Protein AF-A0A7X7QF91-F1 (afdb_monomer)

Nearest PDB structures (foldseek):
  4xvw-assembly4_L  TM=2.482E-01  e=2.582E+00  Proteus mirabilis ATCC 29906

Secondary structure (DSSP, 8-state):
-HHHHHHHHHHHTT-SS-----TTHHHHHHIIIIIIHHHHHHHHHHHHHHT-S------THHHHHHHHH-TTSHHHHHHHHHHHHHHHHHHHHHTTSSS-----EE-S---EE--BHHHHHSS-HHHHHHHHH-S---EEEEPPGGGTHHHHHHHHHH-GGG-S--------EE------------PPPSEEEEEETTEEEEE-TTSSSPPPHHHHHHH-TTHHHHHHH-TTEEEEEEE-TT--EEEEETTEEEETTT--EEES-TTTTS-TTHHHHHHHHHTSTT--SEEEEE-B-TTS-B-BSSS-SEE-SSSSGGGG---EE--TTSPP-TTT---HHHHHHHHHHHHHHHTT--

Foldseek 3Di:
DVQVVVVVVCVVVVDPDAFDSDDCNVVLLVCQQPVVLVVQLVVLLVCQQVPPPDDDDDRCNLVSQCFHPNNPDPRSVVSVVSVVVSVVVVVVSCVVHPDNDWDKDKDQWFKFFDAAPCVVPVDFPQRLQLVLQPDNFFEWEDEDVVVCVSVLVVCCVVPVPPNDPDPDDDPGPRPDDDDDDDDPDPDDTQWYWYFAFQKIFIAGVVDPDQDFPVRCCVNRVRRPQVLQQDLFWLWKWAAHPVRFIKIGHNFWIAGLVVRDIDGDYSCVPWPPCQSVVSRVQNPDPPHGRMMIGTDADPQFHHHTSDRTRIGEPDGTRRGHPMDIDTDPPDDFPPVPDPPHPVSVVVRVVVVCVVVVND

Radius of gyration: 22.69 Å; Cα contacts (8 Å, |Δi|>4): 571; chains: 1; bounding box: 67×51×61 Å

pLDDT: mean 83.1, std 18.87, range [29.89, 98.62]

Sequence (358 aa):
VKELFQGHRQRVRGVVPRVGRGGWYVVLRGITNVLLRDLNTSLVAEQLVRGTPVVVVDLVDYDEIAHHAGPQRPESLRALEGLDRVLGLLEQVCAVAPRDYRVVVLSDHGQSLGPTFADAHGSTLTELVTALMGDDPQAVDVPSGEDMGPINALLATVFPSRAEPSPRTGRLRVRRSPVADGGTTTTVPEVAVVGGGNFGCVWFPREGHPLTLEEVRDRWPHLVPGLAAHLGIGLVVARTAEGEPVALGLRGLRWLVSGRVEGEDPLDGWPEHAAPDLARAVGLADAADLLIVSAVTPMGHVHAFEGQVGSHGGIGGPQNEAIFLYPADLELDEGQGLVGGEAVHAQLLGWLRAWGLR

Structure (mm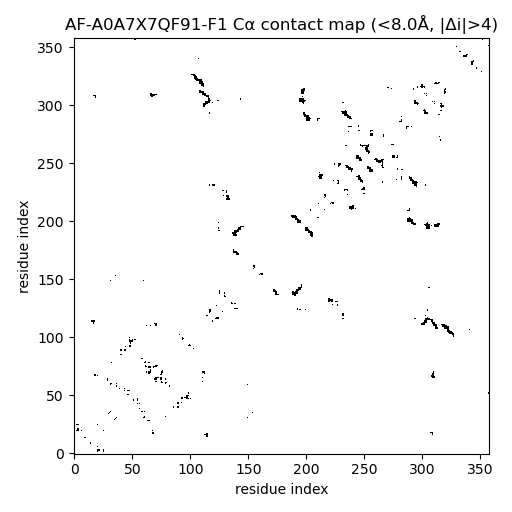CIF, N/CA/C/O backbone):
data_AF-A0A7X7QF91-F1
#
_entry.id   AF-A0A7X7QF91-F1
#
loop_
_atom_site.group_PDB
_atom_site.id
_atom_site.type_symbol
_atom_site.label_atom_id
_atom_site.label_alt_id
_atom_site.label_comp_id
_atom_site.label_asym_id
_atom_site.label_entity_id
_atom_site.label_seq_id
_atom_site.pdbx_PDB_ins_code
_atom_site.Cartn_x
_atom_site.Cartn_y
_atom_site.Cartn_z
_atom_site.occupancy
_atom_site.B_iso_or_equiv
_atom_site.auth_seq_id
_atom_site.auth_comp_id
_atom_site.auth_asym_id
_atom_site.auth_atom_id
_atom_site.pdbx_PDB_model_num
ATOM 1 N N . VAL A 1 1 ? 3.128 -24.770 16.582 1.00 58.91 1 VAL A N 1
ATOM 2 C CA . VAL A 1 1 ? 2.455 -26.020 16.123 1.00 58.91 1 VAL A CA 1
ATOM 3 C C . VAL A 1 1 ? 1.356 -25.745 15.096 1.00 58.91 1 VAL A C 1
ATOM 5 O O . VAL A 1 1 ? 1.443 -26.285 14.001 1.00 58.91 1 VAL A O 1
ATOM 8 N N . LYS A 1 2 ? 0.370 -24.884 15.401 1.00 62.56 2 LYS A N 1
ATOM 9 C CA . LYS A 1 2 ? -0.739 -24.528 14.491 1.00 62.56 2 LYS A CA 1
ATOM 10 C C . LYS A 1 2 ? -0.264 -24.034 13.112 1.00 62.56 2 LYS A C 1
ATOM 12 O O . LYS A 1 2 ? -0.690 -24.576 12.100 1.00 62.56 2 LYS A O 1
ATOM 17 N N . GLU A 1 3 ? 0.702 -23.118 13.095 1.00 59.22 3 GLU A N 1
ATOM 18 C CA . GLU A 1 3 ? 1.286 -22.543 11.875 1.00 59.22 3 GLU A CA 1
ATOM 19 C C . GLU A 1 3 ? 1.954 -23.587 10.963 1.00 59.22 3 GLU A C 1
ATOM 21 O O . GLU A 1 3 ? 1.664 -23.682 9.774 1.00 59.22 3 GLU A O 1
ATOM 26 N N . LEU A 1 4 ? 2.788 -24.455 11.542 1.00 60.41 4 LEU A N 1
ATOM 27 C CA . LEU A 1 4 ? 3.476 -25.522 10.807 1.00 60.41 4 LEU A CA 1
ATOM 28 C C . LEU A 1 4 ? 2.490 -26.546 10.227 1.00 60.41 4 LEU A C 1
ATOM 30 O O . LEU A 1 4 ? 2.673 -27.019 9.104 1.00 60.41 4 LEU A O 1
ATOM 34 N N . PHE A 1 5 ? 1.423 -26.859 10.967 1.00 65.62 5 PHE A N 1
ATOM 35 C CA . PHE A 1 5 ? 0.346 -27.725 10.492 1.00 65.62 5 PHE A CA 1
ATOM 36 C C . PHE A 1 5 ? -0.436 -27.079 9.339 1.00 65.62 5 PHE A C 1
ATOM 38 O O . PHE A 1 5 ? -0.731 -27.740 8.344 1.00 65.62 5 PHE A O 1
ATOM 45 N N . GLN A 1 6 ? -0.724 -25.779 9.430 1.00 66.56 6 GLN A N 1
ATOM 46 C CA . GLN A 1 6 ? -1.405 -25.024 8.377 1.00 66.56 6 GLN A CA 1
ATOM 47 C C . GLN A 1 6 ? -0.542 -24.901 7.115 1.00 66.56 6 GLN A C 1
ATOM 49 O O . GLN A 1 6 ? -1.024 -25.202 6.023 1.00 66.56 6 GLN A O 1
ATOM 54 N N . GLY A 1 7 ? 0.750 -24.593 7.253 1.00 61.53 7 GLY A N 1
ATOM 55 C CA . GLY A 1 7 ? 1.701 -24.583 6.138 1.00 61.53 7 GLY A CA 1
ATOM 56 C C . GLY A 1 7 ? 1.896 -25.966 5.502 1.00 61.53 7 GLY A C 1
ATOM 57 O O . GLY A 1 7 ? 2.022 -26.092 4.283 1.00 61.53 7 GLY A O 1
ATOM 58 N N . HIS A 1 8 ? 1.869 -27.045 6.291 1.00 67.00 8 HIS A N 1
ATOM 59 C CA . HIS A 1 8 ? 1.856 -28.409 5.755 1.00 67.00 8 HIS A CA 1
ATOM 60 C C . HIS A 1 8 ? 0.566 -28.699 4.975 1.00 67.00 8 HIS A C 1
ATOM 62 O O . HIS A 1 8 ? 0.619 -29.173 3.842 1.00 67.00 8 HIS A O 1
ATOM 68 N N . ARG A 1 9 ? -0.596 -28.343 5.528 1.00 67.56 9 ARG A N 1
ATOM 69 C CA . ARG A 1 9 ? -1.898 -28.536 4.882 1.00 67.56 9 ARG A CA 1
ATOM 70 C C . ARG A 1 9 ? -2.040 -27.734 3.585 1.00 67.56 9 ARG A C 1
ATOM 72 O O . ARG A 1 9 ? -2.629 -28.252 2.642 1.00 67.56 9 ARG A O 1
ATOM 79 N N . GLN A 1 10 ? -1.487 -26.522 3.502 1.00 70.06 10 GLN A N 1
ATOM 80 C CA . GLN A 1 10 ? -1.434 -25.750 2.252 1.00 70.06 10 GLN A CA 1
ATOM 81 C C . GLN A 1 10 ? -0.613 -26.469 1.175 1.00 70.06 10 GLN A C 1
ATOM 83 O O . GLN A 1 10 ? -1.066 -26.563 0.036 1.00 70.06 10 GLN A O 1
ATOM 88 N N . ARG A 1 11 ? 0.546 -27.041 1.540 1.00 68.06 11 ARG A N 1
ATOM 89 C CA . ARG A 1 11 ? 1.367 -27.848 0.621 1.00 68.06 11 ARG A CA 1
ATOM 90 C C . ARG A 1 11 ? 0.623 -29.088 0.135 1.00 68.06 11 ARG A C 1
ATOM 92 O O . ARG A 1 11 ? 0.558 -29.310 -1.068 1.00 68.06 11 ARG A O 1
ATOM 99 N N . VAL A 1 12 ? 0.013 -29.843 1.051 1.00 72.19 12 VAL A N 1
ATOM 100 C CA . VAL A 1 12 ? -0.772 -31.047 0.720 1.00 72.19 12 VAL A CA 1
ATOM 101 C C . VAL A 1 12 ? -1.960 -30.716 -0.189 1.00 72.19 12 VAL A C 1
ATOM 103 O O . VAL A 1 12 ? -2.300 -31.500 -1.065 1.00 72.19 12 VAL A O 1
ATOM 106 N N . ARG A 1 13 ? -2.582 -29.547 -0.009 1.00 73.75 13 ARG A N 1
ATOM 107 C CA . ARG A 1 13 ? -3.735 -29.097 -0.804 1.00 73.75 13 ARG A CA 1
ATOM 108 C C . ARG A 1 13 ? -3.364 -28.333 -2.076 1.00 73.75 13 ARG A C 1
ATOM 110 O O . ARG A 1 13 ? -4.265 -27.831 -2.734 1.00 73.75 13 ARG A O 1
ATOM 117 N N . GLY A 1 14 ? -2.077 -28.204 -2.402 1.00 71.81 14 GLY A N 1
ATOM 118 C CA . GLY A 1 14 ? -1.637 -27.493 -3.604 1.00 71.81 14 GLY A CA 1
ATOM 119 C C . GLY A 1 14 ? -2.007 -26.006 -3.627 1.00 71.81 14 GLY A C 1
ATOM 120 O O . GLY A 1 14 ? -2.158 -25.442 -4.703 1.00 71.81 14 GLY A O 1
ATOM 121 N N . VAL A 1 15 ? -2.166 -25.362 -2.464 1.00 74.31 15 VAL A N 1
ATOM 122 C CA . VAL A 1 15 ? -2.529 -23.937 -2.400 1.00 74.31 15 VAL A CA 1
ATOM 123 C C . VAL A 1 15 ? -1.378 -23.092 -2.951 1.00 74.31 15 VAL A C 1
ATOM 125 O O . VAL A 1 15 ? -0.233 -23.246 -2.514 1.00 74.31 15 VAL A O 1
ATOM 128 N N . VAL A 1 16 ? -1.711 -22.210 -3.894 1.00 74.06 16 VAL A N 1
ATOM 129 C CA . VAL A 1 16 ? -0.836 -21.198 -4.500 1.00 74.06 16 VAL A CA 1
ATOM 130 C C . VAL A 1 16 ? -1.593 -19.861 -4.597 1.00 74.06 16 VAL A C 1
ATOM 132 O O . VAL A 1 16 ? -2.826 -19.885 -4.700 1.00 74.06 16 VAL A O 1
ATOM 135 N N . PRO A 1 17 ? -0.911 -18.705 -4.529 1.00 80.12 17 PRO A N 1
ATOM 136 C CA . PRO A 1 17 ? 0.503 -18.520 -4.166 1.00 80.12 17 PRO A CA 1
ATOM 137 C C . PRO A 1 17 ? 0.773 -18.870 -2.686 1.00 80.12 17 PRO A C 1
ATOM 139 O O . PRO A 1 17 ? -0.162 -18.970 -1.885 1.00 80.12 17 PRO A O 1
ATOM 142 N N . ARG A 1 18 ? 2.040 -19.136 -2.330 1.00 79.00 18 ARG A N 1
ATOM 143 C CA . ARG A 1 18 ? 2.474 -19.453 -0.953 1.00 79.00 18 ARG A CA 1
ATOM 144 C C . ARG A 1 18 ? 3.931 -19.035 -0.719 1.00 79.00 18 ARG A C 1
ATOM 146 O O . ARG A 1 18 ? 4.757 -19.270 -1.589 1.00 79.00 18 ARG A O 1
ATOM 153 N N . VAL A 1 19 ? 4.247 -18.554 0.482 1.00 74.88 19 VAL A N 1
ATOM 154 C CA . VAL A 1 19 ? 5.625 -18.290 0.948 1.00 74.88 19 VAL A CA 1
ATOM 155 C C . VAL A 1 19 ? 6.024 -19.241 2.079 1.00 74.88 19 VAL A C 1
ATOM 157 O O . VAL A 1 19 ? 5.203 -19.999 2.606 1.00 74.88 19 VAL A O 1
ATOM 160 N N . GLY A 1 20 ? 7.310 -19.266 2.432 1.00 64.25 20 GLY A N 1
ATOM 161 C CA . GLY A 1 20 ? 7.820 -20.071 3.541 1.00 64.25 20 GLY A CA 1
ATOM 162 C C . GLY A 1 20 ? 7.298 -19.570 4.891 1.00 64.25 20 GLY A C 1
ATOM 163 O O . GLY A 1 20 ? 7.576 -18.450 5.285 1.00 64.25 20 GLY A O 1
ATOM 164 N N . ARG A 1 21 ? 6.580 -20.421 5.634 1.00 61.00 21 ARG A N 1
ATOM 165 C CA . ARG A 1 21 ? 5.943 -20.076 6.928 1.00 61.00 21 ARG A CA 1
ATOM 166 C C . ARG A 1 21 ? 6.722 -20.606 8.146 1.00 61.00 21 ARG A C 1
ATOM 168 O O . ARG A 1 21 ? 6.140 -20.970 9.166 1.00 61.00 21 ARG A O 1
ATOM 175 N N . GLY A 1 22 ? 8.037 -20.781 8.001 1.00 50.81 22 GLY A N 1
ATOM 176 C CA . GLY A 1 22 ? 8.920 -21.370 9.018 1.00 50.81 22 GLY A CA 1
ATOM 177 C C . GLY A 1 22 ? 9.684 -20.326 9.842 1.00 50.81 22 GLY A C 1
ATOM 178 O O . GLY A 1 22 ? 9.849 -19.193 9.412 1.00 50.81 22 GLY A O 1
ATOM 179 N N . GLY A 1 23 ? 10.200 -20.721 11.012 1.00 55.72 23 GLY A N 1
ATOM 180 C CA . GLY A 1 23 ? 11.128 -19.899 11.805 1.00 55.72 23 GLY A CA 1
ATOM 181 C C . GLY A 1 23 ? 10.459 -18.905 12.765 1.00 55.72 23 GLY A C 1
ATOM 182 O O . GLY A 1 23 ? 9.489 -19.248 13.442 1.00 55.72 23 GLY A O 1
ATOM 183 N N . TRP A 1 24 ? 11.019 -17.692 12.845 1.00 48.50 24 TRP A N 1
ATOM 184 C CA . TRP A 1 24 ? 10.647 -16.614 13.781 1.00 48.50 24 TRP A CA 1
ATOM 185 C C . TRP A 1 24 ? 9.174 -16.184 13.681 1.00 48.50 24 TRP A C 1
ATOM 187 O O . TRP A 1 24 ? 8.567 -15.839 14.690 1.00 48.50 24 TRP A O 1
ATOM 197 N N . TYR A 1 25 ? 8.556 -16.328 12.507 1.00 53.22 25 TYR A N 1
ATOM 198 C CA . TYR A 1 25 ? 7.140 -16.026 12.278 1.00 53.22 25 TYR A CA 1
ATOM 199 C C . TYR A 1 25 ? 6.175 -16.809 13.188 1.00 53.22 25 TYR A C 1
ATOM 201 O O . TYR A 1 25 ? 5.167 -16.283 13.649 1.00 53.22 25 TYR A O 1
ATOM 209 N N . VAL A 1 26 ? 6.495 -18.065 13.526 1.00 55.34 26 VAL A N 1
ATOM 210 C CA . VAL A 1 26 ? 5.668 -18.868 14.450 1.00 55.34 26 VAL A CA 1
ATOM 211 C C . VAL A 1 26 ? 5.643 -18.250 15.855 1.00 55.34 26 VAL A C 1
ATOM 213 O O . VAL A 1 26 ? 4.660 -18.414 16.578 1.00 55.34 26 VAL A O 1
ATOM 216 N N . VAL A 1 27 ? 6.728 -17.570 16.237 1.00 54.59 27 VAL A N 1
ATOM 217 C CA . VAL A 1 27 ? 6.877 -16.873 17.519 1.00 54.59 27 VAL A CA 1
ATOM 218 C C . VAL A 1 27 ? 6.188 -15.510 17.459 1.00 54.59 27 VAL A C 1
ATOM 220 O O . VAL A 1 27 ? 5.408 -15.211 18.359 1.00 54.59 27 VAL A O 1
ATOM 223 N N . LEU A 1 28 ? 6.397 -14.747 16.379 1.00 58.88 28 LEU A N 1
ATOM 224 C CA . LEU A 1 28 ? 5.756 -13.448 16.149 1.00 58.88 28 LEU A CA 1
ATOM 225 C C . LEU A 1 28 ? 4.228 -13.572 16.197 1.00 58.88 28 LEU A C 1
ATOM 227 O O . LEU A 1 28 ? 3.606 -12.980 17.074 1.00 58.88 28 LEU A O 1
ATOM 231 N N . ARG A 1 29 ? 3.662 -14.509 15.424 1.00 61.62 29 ARG A N 1
ATOM 232 C CA . ARG A 1 29 ? 2.221 -14.789 15.387 1.00 61.62 29 ARG A CA 1
ATOM 233 C C . ARG A 1 29 ? 1.631 -15.138 16.757 1.00 61.62 29 ARG A C 1
ATOM 235 O O . ARG A 1 29 ? 0.462 -14.866 17.010 1.00 61.62 29 ARG A O 1
ATOM 242 N N . GLY A 1 30 ? 2.395 -15.815 17.617 1.00 56.34 30 GLY A N 1
ATOM 243 C CA . GLY A 1 30 ? 1.957 -16.168 18.971 1.00 56.34 30 GLY A CA 1
ATOM 244 C C . GLY A 1 30 ? 1.947 -14.975 19.930 1.00 56.34 30 GLY A C 1
ATOM 245 O O . GLY A 1 30 ? 1.090 -14.912 20.810 1.00 56.34 30 GLY A O 1
ATOM 246 N N . ILE A 1 31 ? 2.880 -14.039 19.748 1.00 60.78 31 ILE A N 1
ATOM 247 C CA . ILE A 1 31 ? 3.009 -12.823 20.557 1.00 60.78 31 ILE A CA 1
ATOM 248 C C . ILE A 1 31 ? 1.983 -11.774 20.115 1.00 60.78 31 ILE A C 1
ATOM 250 O O . ILE A 1 31 ? 1.325 -11.189 20.970 1.00 60.78 31 ILE A O 1
ATOM 254 N N . THR A 1 32 ? 1.792 -11.580 18.812 1.00 59.09 32 THR A N 1
ATOM 255 C CA . THR A 1 32 ? 0.849 -10.599 18.255 1.00 59.09 32 THR A CA 1
ATOM 256 C C . THR A 1 32 ? -0.607 -10.989 18.515 1.00 59.09 32 THR A C 1
ATOM 258 O O . THR A 1 32 ? -1.304 -10.349 19.297 1.00 59.09 32 THR A O 1
ATOM 261 N N . ASN A 1 33 ? -1.032 -12.149 18.015 1.00 60.97 33 ASN A N 1
ATOM 262 C CA . ASN A 1 33 ? -2.458 -12.505 17.994 1.00 60.97 33 ASN A CA 1
ATOM 263 C C . ASN A 1 33 ? -3.116 -12.749 19.352 1.00 60.97 33 ASN A C 1
ATOM 265 O O . ASN A 1 33 ? -4.345 -12.755 19.451 1.00 60.97 33 ASN A O 1
ATOM 269 N N . VAL A 1 34 ? -2.331 -13.118 20.362 1.00 62.81 34 VAL A N 1
ATOM 270 C CA . VAL A 1 34 ? -2.877 -13.509 21.667 1.00 62.81 34 VAL A CA 1
ATOM 271 C C . VAL A 1 34 ? -2.420 -12.523 22.720 1.00 62.81 34 VAL A C 1
ATOM 273 O O . VAL A 1 34 ? -3.248 -11.907 23.374 1.00 62.81 34 VAL A O 1
ATOM 276 N N . LEU A 1 35 ? -1.111 -12.329 22.866 1.00 66.69 35 LEU A N 1
ATOM 277 C CA . LEU A 1 35 ? -0.600 -11.524 23.967 1.00 66.69 35 LEU A CA 1
ATOM 278 C C . LEU A 1 35 ? -0.799 -10.023 23.722 1.00 66.69 35 LEU A C 1
ATOM 280 O O . LEU A 1 35 ? -1.279 -9.330 24.615 1.00 66.69 35 LEU A O 1
ATOM 284 N N . LEU A 1 36 ? -0.476 -9.528 22.525 1.00 71.69 36 LEU A N 1
ATOM 285 C CA . LEU A 1 36 ? -0.657 -8.117 22.179 1.00 71.69 36 LEU A CA 1
ATOM 286 C C . LEU A 1 36 ? -2.128 -7.740 22.057 1.00 71.69 36 LEU A C 1
ATOM 288 O O . LEU A 1 36 ? -2.522 -6.728 22.628 1.00 71.69 36 LEU A O 1
ATOM 292 N N . ARG A 1 37 ? -2.953 -8.557 21.392 1.00 79.62 37 ARG A N 1
ATOM 293 C CA . ARG A 1 37 ? -4.389 -8.268 21.295 1.00 79.62 37 ARG A CA 1
ATOM 294 C C . ARG A 1 37 ? -5.058 -8.183 22.665 1.00 79.62 37 ARG A C 1
ATOM 296 O O . ARG A 1 37 ? -5.787 -7.225 22.928 1.00 79.62 37 ARG A O 1
ATOM 303 N N . ASP A 1 38 ? -4.806 -9.148 23.547 1.00 81.88 38 ASP A N 1
ATOM 304 C CA . ASP A 1 38 ? -5.421 -9.169 24.878 1.00 81.88 38 ASP A CA 1
ATOM 305 C C . ASP A 1 38 ? -4.894 -8.012 25.752 1.00 81.88 38 ASP A C 1
ATOM 307 O O . ASP A 1 38 ? -5.663 -7.391 26.494 1.00 81.88 38 ASP A O 1
ATOM 311 N N . LEU A 1 39 ? -3.607 -7.659 25.619 1.00 85.06 39 LEU A N 1
ATOM 312 C CA . LEU A 1 39 ? -3.013 -6.493 26.279 1.00 85.06 39 LEU A CA 1
ATOM 313 C C . LEU A 1 39 ? -3.631 -5.179 25.783 1.00 85.06 39 LEU A C 1
ATOM 315 O O . LEU A 1 39 ? -4.093 -4.389 26.604 1.00 85.06 39 LEU A O 1
ATOM 319 N N . ASN A 1 40 ? -3.686 -4.960 24.466 1.00 87.50 40 ASN A N 1
ATOM 320 C CA . ASN A 1 40 ? -4.279 -3.765 23.859 1.00 87.50 40 ASN A CA 1
ATOM 321 C C . ASN A 1 40 ? -5.742 -3.616 24.279 1.00 87.50 40 ASN A C 1
ATOM 323 O O . ASN A 1 40 ? -6.150 -2.547 24.721 1.00 87.50 40 ASN A O 1
ATOM 327 N N . THR A 1 41 ? -6.510 -4.705 24.234 1.00 90.94 41 THR A N 1
ATOM 328 C CA . THR A 1 41 ? -7.916 -4.712 24.661 1.00 90.94 41 THR A CA 1
ATOM 329 C C . THR A 1 41 ? -8.058 -4.314 26.132 1.00 90.94 41 THR A C 1
ATOM 331 O O . THR A 1 41 ? -8.902 -3.485 26.470 1.00 90.94 41 THR A O 1
ATOM 334 N N . SER A 1 42 ? -7.206 -4.854 27.008 1.00 92.00 42 SER A N 1
ATOM 335 C CA . SER A 1 42 ? -7.225 -4.538 28.443 1.00 92.00 42 SER A CA 1
ATOM 336 C C . SER A 1 42 ? -6.857 -3.077 28.717 1.00 92.00 42 SER A C 1
ATOM 338 O O . SER A 1 42 ? -7.529 -2.412 29.505 1.00 92.00 42 SER A O 1
ATOM 340 N N . LEU A 1 43 ? -5.826 -2.560 28.041 1.00 94.06 43 LEU A N 1
ATOM 341 C CA . LEU A 1 43 ? -5.398 -1.165 28.161 1.00 94.06 43 LEU A CA 1
ATOM 342 C C . LEU A 1 43 ? -6.480 -0.203 27.664 1.00 94.06 43 LEU A C 1
ATOM 344 O O . LEU A 1 43 ? -6.765 0.791 28.328 1.00 94.06 43 LEU A O 1
ATOM 348 N N . VAL A 1 44 ? -7.120 -0.502 26.531 1.00 96.00 44 VAL A N 1
ATOM 349 C CA . VAL A 1 44 ? -8.234 0.305 26.016 1.00 96.00 44 VAL A CA 1
ATOM 350 C C . VAL A 1 44 ? -9.395 0.289 27.006 1.00 96.00 44 VAL A C 1
ATOM 352 O O . VAL A 1 44 ? -9.875 1.357 27.378 1.00 96.00 44 VAL A O 1
ATOM 355 N N . ALA A 1 45 ? -9.799 -0.882 27.507 1.00 96.38 45 ALA A N 1
ATOM 356 C CA . ALA A 1 45 ? -10.872 -0.987 28.494 1.00 96.38 45 ALA A CA 1
ATOM 357 C C . ALA A 1 45 ? -10.584 -0.162 29.764 1.00 96.38 45 ALA A C 1
ATOM 359 O O . ALA A 1 45 ? -11.458 0.553 30.254 1.00 96.38 45 ALA A O 1
ATOM 360 N N . GLU A 1 46 ? -9.347 -0.192 30.266 1.00 95.94 46 GLU A N 1
ATOM 361 C CA . GLU A 1 46 ? -8.914 0.636 31.396 1.00 95.94 46 GLU A CA 1
ATOM 362 C C . GLU A 1 46 ? -9.040 2.140 31.096 1.00 95.94 46 GLU A C 1
ATOM 364 O O . GLU A 1 46 ? -9.530 2.899 31.935 1.00 95.94 46 GLU A O 1
ATOM 369 N N . GLN A 1 47 ? -8.631 2.587 29.904 1.00 97.44 47 GLN A N 1
ATOM 370 C CA . GLN A 1 47 ? -8.745 3.992 29.493 1.00 97.44 47 GLN A CA 1
ATOM 371 C C . GLN A 1 47 ? -10.203 4.443 29.338 1.00 97.44 47 GLN A C 1
ATOM 373 O O . GLN A 1 47 ? -10.543 5.556 29.745 1.00 97.44 47 GLN A O 1
ATOM 378 N N . LEU A 1 48 ? -11.072 3.575 28.813 1.00 97.50 48 LEU A N 1
ATOM 379 C CA . LEU A 1 48 ? -12.508 3.839 28.710 1.00 97.50 48 LEU A CA 1
ATOM 380 C C . LEU A 1 48 ? -13.133 4.012 30.101 1.00 97.50 48 LEU A C 1
ATOM 382 O O . LEU A 1 48 ? -13.813 5.004 30.356 1.00 97.50 48 LEU A O 1
ATOM 386 N N . VAL A 1 49 ? -12.836 3.110 31.043 1.00 96.44 49 VAL A N 1
ATOM 387 C CA . VAL A 1 49 ? -13.331 3.196 32.431 1.00 96.44 49 VAL A CA 1
ATOM 388 C C . VAL A 1 49 ? -12.786 4.430 33.161 1.00 96.44 49 VAL A C 1
ATOM 390 O O . VAL A 1 49 ? -13.481 5.012 33.993 1.00 96.44 49 VAL A O 1
ATOM 393 N N . ARG A 1 50 ? -11.569 4.880 32.832 1.00 96.62 50 ARG A N 1
ATOM 394 C CA . ARG A 1 50 ? -10.999 6.140 33.342 1.00 96.62 50 ARG A CA 1
ATOM 395 C C . ARG A 1 50 ? -11.654 7.396 32.766 1.00 96.62 50 ARG A C 1
ATOM 397 O O . ARG A 1 50 ? -11.442 8.476 33.314 1.00 96.62 50 ARG A O 1
ATOM 404 N N . GLY A 1 51 ? -12.430 7.284 31.690 1.00 96.00 51 GLY A N 1
ATOM 405 C CA . GLY A 1 51 ? -13.039 8.430 31.024 1.00 96.00 51 GLY A CA 1
ATOM 406 C C . GLY A 1 51 ? -12.053 9.232 30.169 1.00 96.00 51 GLY A C 1
ATOM 407 O O . GLY A 1 51 ? -12.212 10.446 30.033 1.00 96.00 51 GLY A O 1
ATOM 408 N N . THR A 1 52 ? -11.033 8.591 29.591 1.00 96.12 52 THR A N 1
ATOM 409 C CA . THR A 1 52 ? -10.115 9.245 28.645 1.00 96.12 52 THR A CA 1
ATOM 410 C C . THR A 1 52 ? -10.892 9.771 27.426 1.00 96.12 52 THR A C 1
ATOM 412 O O . THR A 1 52 ? -11.607 8.988 26.807 1.00 96.12 52 THR A O 1
ATOM 415 N N . PRO A 1 53 ? -10.793 11.060 27.038 1.00 94.25 53 PRO A N 1
ATOM 416 C CA . PRO A 1 53 ? -11.701 11.650 26.046 1.00 94.25 53 PRO A CA 1
ATOM 417 C C . PRO A 1 53 ? -11.691 10.992 24.662 1.00 94.25 53 PRO A C 1
ATOM 419 O O . PRO A 1 53 ? -12.742 10.892 24.038 1.00 94.25 53 PRO A O 1
ATOM 422 N N . VAL A 1 54 ? -10.516 10.561 24.194 1.00 95.25 54 VAL A N 1
ATOM 423 C CA . VAL A 1 54 ? -10.311 9.899 22.899 1.00 95.25 54 VAL A CA 1
ATOM 424 C C . VAL A 1 54 ? -9.281 8.794 23.092 1.00 95.25 54 VAL A C 1
ATOM 426 O O . VAL A 1 54 ? -8.208 9.046 23.641 1.00 95.25 54 VAL A O 1
ATOM 429 N N . VAL A 1 55 ? -9.598 7.586 22.634 1.00 95.12 55 VAL A N 1
ATOM 430 C CA . VAL A 1 55 ? -8.682 6.442 22.631 1.00 95.12 55 VAL A CA 1
ATOM 431 C C . VAL A 1 55 ? -8.560 5.952 21.195 1.00 95.12 55 VAL A C 1
ATOM 433 O O . VAL A 1 55 ? -9.569 5.692 20.548 1.00 95.12 55 VAL A O 1
ATOM 436 N N . VAL A 1 56 ? -7.328 5.849 20.703 1.00 93.12 56 VAL A N 1
ATOM 437 C CA . VAL A 1 56 ? -7.010 5.268 19.395 1.00 93.12 56 VAL A CA 1
ATOM 438 C C . VAL A 1 56 ? -6.175 4.027 19.653 1.00 93.12 56 VAL A C 1
ATOM 440 O O . VAL A 1 56 ? -5.232 4.071 20.444 1.00 93.12 56 VAL A O 1
ATOM 443 N N . VAL A 1 57 ? -6.548 2.922 19.020 1.00 91.62 57 VAL A N 1
ATOM 444 C CA . VAL A 1 57 ? -5.847 1.648 19.133 1.00 91.62 57 VAL A CA 1
ATOM 445 C C . VAL A 1 57 ? -5.634 1.081 17.744 1.00 91.62 57 VAL A C 1
ATOM 447 O O . VAL A 1 57 ? -6.540 1.113 16.916 1.00 91.62 57 VAL A O 1
ATOM 450 N N . ASP A 1 58 ? -4.432 0.570 17.522 1.00 88.19 58 ASP A N 1
ATOM 451 C CA . ASP A 1 58 ? -4.070 -0.155 16.316 1.00 88.19 58 ASP A CA 1
ATOM 452 C C . ASP A 1 58 ? -4.059 -1.665 16.609 1.00 88.19 58 ASP A C 1
ATOM 454 O O . ASP A 1 58 ? -3.537 -2.119 17.637 1.00 88.19 58 ASP A O 1
ATOM 458 N N . LEU A 1 59 ? -4.696 -2.437 15.732 1.00 86.75 59 LEU A N 1
ATOM 459 C CA . LEU A 1 59 ? -4.910 -3.876 15.865 1.00 86.75 59 LEU A CA 1
ATOM 460 C C . LEU A 1 59 ? -4.377 -4.595 14.616 1.00 86.75 59 LEU A C 1
ATOM 462 O O . LEU A 1 59 ? -5.125 -4.975 13.720 1.00 86.75 59 LEU A O 1
ATOM 466 N N . VAL A 1 60 ? -3.066 -4.835 14.607 1.00 80.69 60 VAL A N 1
ATOM 467 C CA . VAL A 1 60 ? -2.287 -5.316 13.447 1.00 80.69 60 VAL A CA 1
ATOM 468 C C . VAL A 1 60 ? -2.392 -6.823 13.147 1.00 80.69 60 VAL A C 1
ATOM 470 O O . VAL A 1 60 ? -1.747 -7.335 12.234 1.00 80.69 60 VAL A O 1
ATOM 473 N N . ASP A 1 61 ? -3.193 -7.570 13.912 1.00 82.44 61 ASP A N 1
ATOM 474 C CA . ASP A 1 61 ? -3.229 -9.041 13.859 1.00 82.44 61 ASP A CA 1
ATOM 475 C C . ASP A 1 61 ? -3.597 -9.597 12.478 1.00 82.44 61 ASP A C 1
ATOM 477 O O . ASP A 1 61 ? -3.043 -10.607 12.027 1.00 82.44 61 ASP A O 1
ATOM 481 N N . TYR A 1 62 ? -4.593 -8.978 11.833 1.00 89.31 62 TYR A N 1
ATOM 482 C CA . TYR A 1 62 ? -5.063 -9.416 10.523 1.00 89.31 62 TYR A CA 1
ATOM 483 C C . TYR A 1 62 ? -3.976 -9.233 9.471 1.00 89.31 62 TYR A C 1
ATOM 485 O O . TYR A 1 62 ? -3.728 -10.164 8.706 1.00 89.31 62 TYR A O 1
ATOM 493 N N . ASP A 1 63 ? -3.330 -8.071 9.476 1.00 87.56 63 ASP A N 1
ATOM 494 C CA . ASP A 1 63 ? -2.358 -7.674 8.469 1.00 87.56 63 ASP A CA 1
ATOM 495 C C . ASP A 1 63 ? -1.142 -8.611 8.460 1.00 87.56 63 ASP A C 1
ATOM 497 O O . ASP A 1 63 ? -0.854 -9.263 7.453 1.00 87.56 63 ASP A O 1
ATOM 501 N N . GLU A 1 64 ? -0.541 -8.853 9.631 1.00 82.50 64 GLU A N 1
ATOM 502 C CA . GLU A 1 64 ? 0.590 -9.781 9.771 1.00 82.50 64 GLU A CA 1
ATOM 503 C C . GLU A 1 64 ? 0.236 -11.192 9.265 1.00 82.50 64 GLU A C 1
ATOM 505 O O . GLU A 1 64 ? 1.033 -11.889 8.633 1.00 82.50 64 GLU A O 1
ATOM 510 N N . ILE A 1 65 ? -0.984 -11.667 9.532 1.00 85.69 65 ILE A N 1
ATOM 511 C CA . ILE A 1 65 ? -1.407 -12.979 9.040 1.00 85.69 65 ILE A CA 1
ATOM 512 C C . ILE A 1 65 ? -1.660 -12.942 7.533 1.00 85.69 65 ILE A C 1
ATOM 514 O O . ILE A 1 65 ? -1.299 -13.905 6.847 1.00 85.69 65 ILE A O 1
ATOM 518 N N . ALA A 1 66 ? -2.285 -11.882 7.026 1.00 89.69 66 ALA A N 1
ATOM 519 C CA . ALA A 1 66 ? -2.626 -11.721 5.622 1.00 89.69 66 ALA A CA 1
ATOM 520 C C . ALA A 1 66 ? -1.372 -11.720 4.743 1.00 89.69 66 ALA A C 1
ATOM 522 O O . ALA A 1 66 ? -1.366 -12.448 3.750 1.00 89.69 66 ALA A O 1
ATOM 523 N N . HIS A 1 67 ? -0.287 -11.065 5.162 1.00 87.81 67 HIS A N 1
ATOM 524 C CA . HIS A 1 67 ? 0.981 -11.057 4.428 1.00 87.81 67 HIS A CA 1
ATOM 525 C C . HIS A 1 67 ? 1.542 -12.461 4.155 1.00 87.81 67 HIS A C 1
ATOM 527 O O . HIS A 1 67 ? 1.988 -12.779 3.048 1.00 87.81 67 HIS A O 1
ATOM 533 N N . HIS A 1 68 ? 1.462 -13.366 5.134 1.00 83.19 68 HIS A N 1
ATOM 534 C CA . HIS A 1 68 ? 2.048 -14.707 5.014 1.00 83.19 68 HIS A CA 1
ATOM 535 C C . HIS A 1 68 ? 1.064 -15.789 4.563 1.00 83.19 68 HIS A C 1
ATOM 537 O O . HIS A 1 68 ? 1.447 -16.759 3.900 1.00 83.19 68 HIS A O 1
ATOM 543 N N . ALA A 1 69 ? -0.200 -15.687 4.971 1.00 84.00 69 ALA A N 1
ATOM 544 C CA . ALA A 1 69 ? -1.220 -16.669 4.634 1.00 84.00 69 ALA A CA 1
ATOM 545 C C . ALA A 1 69 ? -1.950 -16.318 3.333 1.00 84.00 69 ALA A C 1
ATOM 547 O O . ALA A 1 69 ? -2.327 -17.236 2.600 1.00 84.00 69 ALA A O 1
ATOM 548 N N . GLY A 1 70 ? -2.134 -15.028 3.061 1.00 89.19 70 GLY A N 1
ATOM 549 C CA . GLY A 1 70 ? -3.032 -14.451 2.065 1.00 89.19 70 GLY A CA 1
ATOM 550 C C . GLY A 1 70 ? -4.325 -13.911 2.709 1.00 89.19 70 GLY A C 1
ATOM 551 O O . GLY A 1 70 ? -4.856 -14.554 3.623 1.00 89.19 70 GLY A O 1
ATOM 552 N N . PRO A 1 71 ? -4.890 -12.789 2.226 1.00 91.19 71 PRO A N 1
ATOM 553 C CA . PRO A 1 71 ? -5.990 -12.068 2.889 1.00 91.19 71 PRO A CA 1
ATOM 554 C C . PRO A 1 71 ? -7.272 -12.889 3.060 1.00 91.19 71 PRO A C 1
ATOM 556 O O . PRO A 1 71 ? -7.896 -12.896 4.115 1.00 91.19 71 PRO A O 1
ATOM 559 N N . GLN A 1 72 ? -7.634 -13.683 2.054 1.00 90.44 72 GLN A N 1
ATOM 560 C CA . GLN A 1 72 ? -8.881 -14.458 2.056 1.00 90.44 72 GLN A CA 1
ATOM 561 C C . GLN A 1 72 ? -8.723 -15.872 2.641 1.00 90.44 72 GLN A C 1
ATOM 563 O O . GLN A 1 72 ? -9.583 -16.738 2.458 1.00 90.44 72 GLN A O 1
ATOM 568 N N . ARG A 1 73 ? -7.594 -16.179 3.293 1.00 88.69 73 ARG A N 1
ATOM 569 C CA . ARG A 1 73 ? -7.376 -17.520 3.849 1.00 88.69 73 ARG A CA 1
ATOM 570 C C . ARG A 1 73 ? -8.061 -17.692 5.207 1.00 88.69 73 ARG A C 1
ATOM 572 O O . ARG A 1 73 ? -8.148 -16.739 5.976 1.00 88.69 73 ARG A O 1
ATOM 579 N N . PRO A 1 74 ? -8.466 -18.928 5.571 1.00 89.12 74 PRO A N 1
ATOM 580 C CA . PRO A 1 74 ? -9.084 -19.209 6.870 1.00 89.12 74 PRO A CA 1
ATOM 581 C C . PRO A 1 74 ? -8.244 -18.780 8.080 1.00 89.12 74 PRO A C 1
ATOM 583 O O . PRO A 1 74 ? -8.753 -18.684 9.191 1.00 89.12 74 PRO A O 1
ATOM 586 N N . GLU A 1 75 ? -6.933 -18.642 7.918 1.00 85.88 75 GLU A N 1
ATOM 587 C CA . GLU A 1 75 ? -6.028 -18.096 8.924 1.00 85.88 75 GLU A CA 1
ATOM 588 C C . GLU A 1 75 ? -6.313 -16.622 9.215 1.00 85.88 75 GLU A C 1
ATOM 590 O O . GLU A 1 75 ? -6.449 -16.272 10.385 1.00 85.88 75 GLU A O 1
ATOM 595 N N . SER A 1 76 ? -6.397 -15.804 8.170 1.00 90.31 76 SER A N 1
ATOM 596 C CA . SER A 1 76 ? -6.606 -14.354 8.227 1.00 90.31 76 SER A CA 1
ATOM 597 C C . SER A 1 76 ? -8.047 -14.038 8.620 1.00 90.31 76 SER A C 1
ATOM 599 O O . SER A 1 76 ? -8.285 -13.239 9.517 1.00 90.31 76 SER A O 1
ATOM 601 N N . LEU A 1 77 ? -9.020 -14.779 8.076 1.00 92.94 77 LEU A N 1
ATOM 602 C CA . LEU A 1 77 ? -10.435 -14.620 8.444 1.00 92.94 77 LEU A CA 1
ATOM 603 C C . LEU A 1 77 ? -10.693 -14.896 9.934 1.00 92.94 77 LEU A C 1
ATOM 605 O O . LEU A 1 77 ? -11.480 -14.205 10.569 1.00 92.94 77 LEU A O 1
ATOM 609 N N . ARG A 1 78 ? -9.975 -15.850 10.537 1.00 89.50 78 ARG A N 1
ATOM 610 C CA . ARG A 1 78 ? -10.058 -16.082 11.990 1.00 89.50 78 ARG A CA 1
ATOM 611 C C . ARG A 1 78 ? -9.472 -14.948 12.827 1.00 89.50 78 ARG A C 1
ATOM 613 O O . ARG A 1 78 ? -9.841 -14.830 13.994 1.00 89.50 78 ARG A O 1
ATOM 620 N N . ALA A 1 79 ? -8.531 -14.177 12.282 1.00 89.00 79 ALA A N 1
ATOM 621 C CA . ALA A 1 79 ? -8.043 -12.974 12.947 1.00 89.00 79 ALA A CA 1
ATOM 622 C C . ALA A 1 79 ? -9.161 -11.927 12.994 1.00 89.00 79 ALA A C 1
ATOM 624 O O . ALA A 1 79 ? -9.454 -11.433 14.078 1.00 89.00 79 ALA A O 1
ATOM 625 N N . LEU A 1 80 ? -9.875 -11.717 11.879 1.00 91.75 80 LEU A N 1
ATOM 626 C CA . LEU A 1 80 ? -11.054 -10.841 11.826 1.00 91.75 80 LEU A CA 1
ATOM 627 C C . LEU A 1 80 ? -12.158 -11.283 12.798 1.00 91.75 80 LEU A C 1
ATOM 629 O O . LEU A 1 80 ? -12.650 -10.464 13.560 1.00 91.75 80 LEU A O 1
ATOM 633 N N . GLU A 1 81 ? -12.481 -12.581 12.873 1.00 92.75 81 GLU A N 1
ATOM 634 C CA . GLU A 1 81 ? -13.408 -13.111 13.897 1.00 92.75 81 GLU A CA 1
ATOM 635 C C . GLU A 1 81 ? -12.930 -12.818 15.334 1.00 92.75 81 GLU A C 1
ATOM 637 O O . GLU A 1 81 ? -13.717 -12.753 16.276 1.00 92.75 81 GLU A O 1
ATOM 642 N N . GLY A 1 82 ? -11.615 -12.736 15.538 1.00 90.50 82 GLY A N 1
ATOM 643 C CA . GLY A 1 82 ? -11.013 -12.349 16.807 1.00 90.50 82 GLY A CA 1
ATOM 644 C C . GLY A 1 82 ? -11.181 -10.867 17.114 1.00 90.50 82 GLY A C 1
ATOM 645 O O . GLY A 1 82 ? -11.531 -10.537 18.244 1.00 90.50 82 GLY A O 1
ATOM 646 N N . LEU A 1 83 ? -10.964 -10.009 16.118 1.00 91.44 83 LEU A N 1
ATOM 647 C CA . LEU A 1 83 ? -11.175 -8.566 16.218 1.00 91.44 83 LEU A CA 1
ATOM 648 C C . LEU A 1 83 ? -12.648 -8.234 16.473 1.00 91.44 83 LEU A C 1
ATOM 650 O O . LEU A 1 83 ? -12.934 -7.435 17.354 1.00 91.44 83 LEU A O 1
ATOM 654 N N . ASP A 1 84 ? -13.576 -8.923 15.809 1.00 93.88 84 ASP A N 1
ATOM 655 C CA . ASP A 1 84 ? -15.021 -8.798 16.045 1.00 93.88 84 ASP A CA 1
ATOM 656 C C . ASP A 1 84 ? -15.391 -9.047 17.519 1.00 93.88 84 ASP A C 1
ATOM 658 O O . ASP A 1 84 ? -16.075 -8.244 18.153 1.00 93.88 84 ASP A O 1
ATOM 662 N N . ARG A 1 85 ? -14.831 -10.099 18.134 1.00 93.94 85 ARG A N 1
ATOM 663 C CA . ARG A 1 85 ? -15.022 -10.360 19.573 1.00 93.94 85 ARG A CA 1
ATOM 664 C C . ARG A 1 85 ? -14.425 -9.274 20.468 1.00 93.94 85 ARG A C 1
ATOM 666 O O . ARG A 1 85 ? -14.993 -8.995 21.522 1.00 93.94 85 ARG A O 1
ATOM 673 N N . VAL A 1 86 ? -13.284 -8.698 20.087 1.00 93.12 86 VAL A N 1
ATOM 674 C CA . VAL A 1 86 ? -12.673 -7.578 20.822 1.00 93.12 86 VAL A CA 1
ATOM 675 C C . VAL A 1 86 ? -13.567 -6.345 20.747 1.00 93.12 86 VAL A C 1
ATOM 677 O O . VAL A 1 86 ? -13.841 -5.748 21.784 1.00 93.12 86 VAL A O 1
ATOM 680 N N . LEU A 1 87 ? -14.076 -6.004 19.561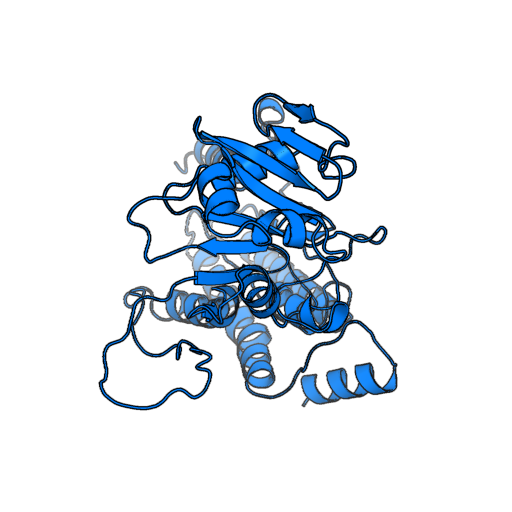 1.00 93.81 87 LEU A N 1
ATOM 681 C CA . LEU A 1 87 ? -15.005 -4.890 19.380 1.00 93.81 87 LEU A CA 1
ATOM 682 C C . LEU A 1 87 ? -16.271 -5.085 20.219 1.00 93.81 87 LEU A C 1
ATOM 684 O O . LEU A 1 87 ? -16.615 -4.197 20.994 1.00 93.81 87 LEU A O 1
ATOM 688 N N . GLY A 1 88 ? -16.885 -6.272 20.178 1.00 94.81 88 GLY A N 1
ATOM 689 C CA . GLY A 1 88 ? -18.059 -6.576 21.002 1.00 94.81 88 GLY A CA 1
ATOM 690 C C . GLY A 1 88 ? -17.798 -6.473 22.512 1.00 94.81 88 GLY A C 1
ATOM 691 O O . GLY A 1 88 ? -18.672 -6.049 23.267 1.00 94.81 88 GLY A O 1
ATOM 692 N N . LEU A 1 89 ? -16.590 -6.810 22.981 1.00 95.00 89 LEU A N 1
ATOM 693 C CA . LEU A 1 89 ? -16.203 -6.593 24.380 1.00 95.00 89 LEU A CA 1
ATOM 694 C C . LEU A 1 89 ? -16.048 -5.099 24.698 1.00 95.00 89 LEU A C 1
ATOM 696 O O . LEU A 1 89 ? -16.521 -4.642 25.738 1.00 95.00 89 LEU A O 1
ATOM 700 N N . LEU A 1 90 ? -15.396 -4.331 23.824 1.00 95.06 90 LEU A N 1
ATOM 701 C CA . LEU A 1 90 ? -15.208 -2.894 24.023 1.00 95.06 90 LEU A CA 1
ATOM 702 C C . LEU A 1 90 ? -16.542 -2.138 24.007 1.00 95.06 90 LEU A C 1
ATOM 704 O O . LEU A 1 90 ? -16.725 -1.251 24.832 1.00 95.06 90 LEU A O 1
ATOM 708 N N . GLU A 1 91 ? -17.503 -2.533 23.171 1.00 94.94 91 GLU A N 1
ATOM 709 C CA . GLU A 1 91 ? -18.869 -1.991 23.193 1.00 94.94 91 GLU A CA 1
ATOM 710 C C . GLU A 1 91 ? -19.558 -2.208 24.550 1.00 94.94 91 GLU A C 1
ATOM 712 O O . GLU A 1 91 ? -20.182 -1.291 25.089 1.00 94.94 91 GLU A O 1
ATOM 717 N N . GLN A 1 92 ? -19.398 -3.391 25.155 1.00 96.12 92 GLN A N 1
ATOM 718 C CA . GLN A 1 92 ? -19.916 -3.666 26.501 1.00 96.12 92 GLN A CA 1
ATOM 719 C C . GLN A 1 92 ? -19.249 -2.790 27.568 1.00 96.12 92 GLN A C 1
ATOM 721 O O . GLN A 1 92 ? -19.921 -2.336 28.494 1.00 96.12 92 GLN A O 1
ATOM 726 N N . VAL A 1 93 ? -17.942 -2.532 27.442 1.00 96.75 93 VAL A N 1
ATOM 727 C CA . VAL A 1 93 ? -17.218 -1.622 28.343 1.00 96.75 93 VAL A CA 1
ATOM 728 C C . VAL A 1 93 ? -17.700 -0.183 28.159 1.00 96.75 93 VAL A C 1
ATOM 730 O O . VAL A 1 93 ? -17.969 0.490 29.152 1.00 96.75 93 VAL A O 1
ATOM 733 N N . CYS A 1 94 ? -17.872 0.277 26.916 1.00 96.50 94 CYS A N 1
ATOM 734 C CA . CYS A 1 94 ? -18.415 1.599 26.601 1.00 96.50 94 CYS A CA 1
ATOM 735 C C . CYS A 1 94 ? -19.788 1.821 27.252 1.00 96.50 94 CYS A C 1
ATOM 737 O O . CYS A 1 94 ? -20.026 2.891 27.803 1.00 96.50 94 CYS A O 1
ATOM 739 N N . ALA A 1 95 ? -20.656 0.803 27.273 1.00 95.56 95 ALA A N 1
ATOM 740 C CA . ALA A 1 95 ? -21.996 0.895 27.862 1.00 95.56 95 ALA A CA 1
ATOM 741 C C . ALA A 1 95 ? -22.014 1.166 29.382 1.00 95.56 95 ALA A C 1
ATOM 743 O O . ALA A 1 95 ? -23.029 1.620 29.911 1.00 95.56 95 ALA A O 1
ATOM 744 N N . VAL A 1 96 ? -20.917 0.882 30.094 1.00 95.94 96 VAL A N 1
ATOM 745 C CA . VAL A 1 96 ? -20.778 1.118 31.546 1.00 95.94 96 VAL A CA 1
ATOM 746 C C . VAL A 1 96 ? -19.700 2.151 31.887 1.00 95.94 96 VAL A C 1
ATOM 748 O O . VAL A 1 96 ? -19.441 2.414 33.063 1.00 95.94 96 VAL A O 1
ATOM 751 N N . ALA A 1 97 ? -19.052 2.725 30.875 1.00 97.06 97 ALA A N 1
ATOM 752 C CA . ALA A 1 97 ? -18.011 3.722 31.044 1.00 97.06 97 ALA A CA 1
ATOM 753 C C . ALA A 1 97 ? -18.604 5.068 31.511 1.00 97.06 97 ALA A C 1
ATOM 755 O O . ALA A 1 97 ? -19.769 5.370 31.253 1.00 97.06 97 ALA A O 1
ATOM 756 N N . PRO A 1 98 ? -17.812 5.934 32.171 1.00 96.50 98 PRO A N 1
ATOM 757 C CA . PRO A 1 98 ? -18.285 7.243 32.632 1.00 96.50 98 PRO A CA 1
ATOM 758 C C . PRO A 1 98 ? -18.589 8.243 31.499 1.00 96.50 98 PRO A C 1
ATOM 760 O O . PRO A 1 98 ? -19.064 9.343 31.780 1.00 96.50 98 PRO A O 1
ATOM 763 N N . ARG A 1 99 ? -18.283 7.908 30.238 1.00 94.25 99 ARG A N 1
ATOM 764 C CA . ARG A 1 99 ? -18.521 8.746 29.053 1.00 94.25 99 ARG A CA 1
ATOM 765 C C . ARG A 1 99 ? -19.299 7.959 28.004 1.00 94.25 99 ARG A C 1
ATOM 767 O O . ARG A 1 99 ? -19.094 6.757 27.875 1.00 94.25 99 ARG A O 1
ATOM 774 N N . ASP A 1 100 ? -20.117 8.661 27.224 1.00 92.81 100 ASP A N 1
ATOM 775 C CA . ASP A 1 100 ? -20.765 8.102 26.033 1.00 92.81 100 ASP A CA 1
ATOM 776 C C . ASP A 1 100 ? -19.740 7.998 24.894 1.00 92.81 100 ASP A C 1
ATOM 778 O O . ASP A 1 100 ? -19.438 8.979 24.212 1.00 92.81 100 ASP A O 1
ATOM 782 N N . TYR A 1 101 ? -19.124 6.825 24.758 1.00 95.19 101 TYR A N 1
ATOM 783 C CA . TYR A 1 101 ? -18.130 6.563 23.723 1.00 95.19 101 TYR A CA 1
ATOM 784 C C . TYR A 1 101 ? -18.784 6.117 22.421 1.00 95.19 101 TYR A C 1
ATOM 786 O O . TYR A 1 101 ? -19.642 5.238 22.406 1.00 95.19 101 TYR A O 1
ATOM 794 N N . ARG A 1 102 ? -18.292 6.664 21.308 1.00 93.56 102 ARG A N 1
ATOM 795 C CA . ARG A 1 102 ? -18.638 6.236 19.951 1.00 93.56 102 ARG A CA 1
ATOM 796 C C . ARG A 1 102 ? -17.461 5.487 19.335 1.00 93.56 102 ARG A C 1
ATOM 798 O O . ARG A 1 102 ? -16.330 5.963 19.402 1.00 93.56 102 ARG A O 1
ATOM 805 N N . VAL A 1 103 ? -17.727 4.310 18.770 1.00 94.69 103 VAL A N 1
ATOM 806 C CA . VAL A 1 103 ? -16.706 3.439 18.172 1.00 94.69 103 VAL A CA 1
ATOM 807 C C . VAL A 1 103 ? -16.674 3.671 16.667 1.00 94.69 103 VAL A C 1
ATOM 809 O O . VAL A 1 103 ? -17.690 3.523 15.996 1.00 94.69 103 VAL A O 1
ATOM 812 N N . VAL A 1 104 ? -15.502 4.030 16.151 1.00 95.38 104 VAL A N 1
ATOM 813 C CA . VAL A 1 104 ? -15.214 4.149 14.717 1.00 95.38 104 VAL A CA 1
ATOM 814 C C . VAL A 1 104 ? -14.125 3.134 14.395 1.00 95.38 104 VAL A C 1
ATOM 816 O O . VAL A 1 104 ? -13.132 3.053 15.117 1.00 95.38 104 VAL A O 1
ATOM 819 N N . VAL A 1 105 ? -14.318 2.354 13.336 1.00 95.31 105 VAL A N 1
ATOM 820 C CA . VAL A 1 105 ? -13.375 1.327 12.883 1.00 95.31 105 VAL A CA 1
ATOM 821 C C . VAL A 1 105 ? -12.938 1.681 11.476 1.00 95.31 105 VAL A C 1
ATOM 823 O O . VAL A 1 105 ? -13.774 1.905 10.606 1.00 95.31 105 VAL A O 1
ATOM 826 N N . LEU A 1 106 ? -11.633 1.725 11.242 1.00 93.69 106 LEU A N 1
ATOM 827 C CA . LEU A 1 106 ? -11.085 2.014 9.927 1.00 93.69 106 LEU A CA 1
ATOM 828 C C . LEU A 1 106 ? -9.935 1.073 9.600 1.00 93.69 106 LEU A C 1
ATOM 830 O O . LEU A 1 106 ? -9.249 0.599 10.503 1.00 93.69 106 LEU A O 1
ATOM 834 N N . SER A 1 107 ? -9.755 0.826 8.310 1.00 92.69 107 SER A N 1
ATOM 835 C CA . SER A 1 107 ? -8.552 0.226 7.743 1.00 92.69 107 SER A CA 1
ATOM 836 C C . SER A 1 107 ? -7.793 1.330 7.024 1.00 92.69 107 SER A C 1
ATOM 838 O O . SER A 1 107 ? -8.404 2.137 6.326 1.00 92.69 107 SER A O 1
ATOM 840 N N . ASP A 1 108 ? -6.484 1.385 7.192 1.00 89.19 108 ASP A N 1
ATOM 841 C CA . ASP A 1 108 ? -5.601 2.268 6.431 1.00 89.19 108 ASP A CA 1
ATOM 842 C C . ASP A 1 108 ? -5.441 1.798 4.977 1.00 89.19 108 ASP A C 1
ATOM 844 O O . ASP A 1 108 ? -5.365 2.620 4.065 1.00 89.19 108 ASP A O 1
ATOM 848 N N . HIS A 1 109 ? -5.478 0.486 4.750 1.00 92.94 109 HIS A N 1
ATOM 849 C CA . HIS A 1 109 ? -5.457 -0.123 3.422 1.00 92.94 109 HIS A CA 1
ATOM 850 C C . HIS A 1 109 ? -6.289 -1.415 3.363 1.00 92.94 109 HIS A C 1
ATOM 852 O O . HIS A 1 109 ? -6.710 -1.971 4.380 1.00 92.94 109 HIS A O 1
ATOM 858 N N . GLY A 1 110 ? -6.531 -1.908 2.148 1.00 93.25 110 GLY A N 1
ATOM 859 C CA . GLY A 1 110 ? -6.972 -3.281 1.905 1.00 93.25 110 GLY A CA 1
ATOM 860 C C . GLY A 1 110 ? -5.781 -4.246 1.843 1.00 93.25 110 GLY A C 1
ATOM 861 O O . GLY A 1 110 ? -4.680 -3.926 2.271 1.00 93.25 110 GLY A O 1
ATOM 862 N N . GLN A 1 111 ? -5.957 -5.432 1.261 1.00 93.19 111 GLN A N 1
ATOM 863 C CA . GLN A 1 111 ? -4.855 -6.382 1.035 1.00 93.19 111 GLN A CA 1
ATOM 864 C C . GLN A 1 111 ? -5.059 -7.120 -0.294 1.00 93.19 111 GLN A C 1
ATOM 866 O O . GLN A 1 111 ? -6.100 -7.749 -0.510 1.00 93.19 111 GLN A O 1
ATOM 871 N N . SER A 1 112 ? -4.056 -7.089 -1.170 1.00 95.12 112 SER A N 1
ATOM 872 C CA . SER A 1 112 ? -4.042 -7.833 -2.433 1.00 95.12 112 SER A CA 1
ATOM 873 C C . SER A 1 112 ? -3.351 -9.187 -2.250 1.00 95.12 112 SER A C 1
ATOM 875 O O . SER A 1 112 ? -2.427 -9.328 -1.457 1.00 95.12 112 SER A O 1
ATOM 877 N N . LEU A 1 113 ? -3.794 -10.210 -2.985 1.00 95.25 113 LEU A N 1
ATOM 878 C CA . LEU A 1 113 ? -3.149 -11.530 -3.010 1.00 95.25 113 LEU A CA 1
ATOM 879 C C . LEU A 1 113 ? -2.261 -11.648 -4.252 1.00 95.25 113 LEU A C 1
ATOM 881 O O . LEU A 1 113 ? -2.661 -11.202 -5.317 1.00 95.25 113 LEU A O 1
ATOM 885 N N . GLY A 1 114 ? -1.132 -12.344 -4.180 1.00 94.00 114 GLY A N 1
ATOM 886 C CA . GLY A 1 114 ? -0.392 -12.724 -5.381 1.00 94.00 114 GLY A CA 1
ATOM 887 C C . GLY A 1 114 ? 0.912 -13.464 -5.099 1.00 94.00 114 GLY A C 1
ATOM 888 O O . GLY A 1 114 ? 1.307 -13.614 -3.943 1.00 94.00 114 GLY A O 1
ATOM 889 N N . PRO A 1 115 ? 1.541 -14.066 -6.124 1.00 93.75 115 PRO A N 1
ATOM 890 C CA . PRO A 1 115 ? 2.903 -14.563 -5.986 1.00 93.75 115 PRO A CA 1
ATOM 891 C C . PRO A 1 115 ? 3.867 -13.383 -5.856 1.00 93.75 115 PRO A C 1
ATOM 893 O O . PRO A 1 115 ? 3.629 -12.329 -6.446 1.00 93.75 115 PRO A O 1
ATOM 896 N N . THR A 1 116 ? 4.982 -13.583 -5.153 1.00 93.88 116 THR A N 1
ATOM 897 C CA . THR A 1 116 ? 6.071 -12.601 -5.171 1.00 93.88 116 THR A CA 1
ATOM 898 C C . THR A 1 116 ? 6.567 -12.411 -6.607 1.00 93.88 116 THR A C 1
ATOM 900 O O . THR A 1 116 ? 6.461 -13.314 -7.445 1.00 93.88 116 THR A O 1
ATOM 903 N N . PHE A 1 117 ? 7.132 -11.247 -6.906 1.00 95.50 117 PHE A N 1
ATOM 904 C CA . PHE A 1 117 ? 7.727 -10.949 -8.202 1.00 95.50 117 PHE A CA 1
ATOM 905 C C . PHE A 1 117 ? 8.815 -11.970 -8.556 1.00 95.50 117 PHE A C 1
ATOM 907 O O . PHE A 1 117 ? 8.848 -12.477 -9.676 1.00 95.50 117 PHE A O 1
ATOM 914 N N . ALA A 1 118 ? 9.635 -12.359 -7.575 1.00 94.12 118 ALA A N 1
ATOM 915 C CA . ALA A 1 118 ? 10.665 -13.378 -7.751 1.00 94.12 118 ALA A CA 1
ATOM 916 C C . ALA A 1 118 ? 10.082 -14.765 -8.064 1.00 94.12 118 ALA A C 1
ATOM 918 O O . ALA A 1 118 ? 10.584 -15.445 -8.956 1.00 94.12 118 ALA A O 1
ATOM 919 N N . ASP A 1 119 ? 9.002 -15.176 -7.394 1.00 93.00 119 ASP A N 1
ATOM 920 C CA . ASP A 1 119 ? 8.345 -16.456 -7.685 1.00 93.00 119 ASP A CA 1
ATOM 921 C C . ASP A 1 119 ? 7.664 -16.458 -9.063 1.00 93.00 119 ASP A C 1
ATOM 923 O O . ASP A 1 119 ? 7.621 -17.491 -9.733 1.00 93.00 119 ASP A O 1
ATOM 927 N N . ALA A 1 120 ? 7.113 -15.316 -9.483 1.00 94.75 120 ALA A N 1
ATOM 928 C CA . ALA A 1 120 ? 6.403 -15.176 -10.750 1.00 94.75 120 ALA A CA 1
ATOM 929 C C . ALA A 1 120 ? 7.341 -15.035 -11.961 1.00 94.75 120 ALA A C 1
ATOM 931 O O . ALA A 1 120 ? 7.028 -15.552 -13.035 1.00 94.75 120 ALA A O 1
ATOM 932 N N . HIS A 1 121 ? 8.478 -14.353 -11.795 1.00 95.00 121 HIS A N 1
ATOM 933 C CA . HIS A 1 121 ? 9.351 -13.940 -12.901 1.00 95.00 121 HIS A CA 1
ATOM 934 C C . HIS A 1 121 ? 10.788 -14.469 -12.809 1.00 95.00 121 HIS A C 1
ATOM 936 O O . HIS A 1 121 ? 11.553 -14.315 -13.756 1.00 95.00 121 HIS A O 1
ATOM 942 N N . GLY A 1 122 ? 11.154 -15.146 -11.719 1.00 94.62 122 GLY A N 1
ATOM 943 C CA . GLY A 1 122 ? 12.441 -15.831 -11.576 1.00 94.62 122 GLY A CA 1
ATOM 944 C C . GLY A 1 122 ? 13.618 -14.947 -11.150 1.00 94.62 122 GLY A C 1
ATOM 945 O O . GLY A 1 122 ? 14.728 -15.462 -11.040 1.00 94.62 122 GLY A O 1
ATOM 946 N N . SER A 1 123 ? 13.393 -13.657 -10.888 1.00 94.44 123 SER A N 1
ATOM 947 C CA . SER A 1 123 ? 14.397 -12.712 -10.379 1.00 94.44 123 SER A CA 1
ATOM 948 C C . SER A 1 123 ? 13.764 -11.684 -9.442 1.00 94.44 123 SER A C 1
ATOM 950 O O . SER A 1 123 ? 12.595 -11.342 -9.609 1.00 94.44 123 SER A O 1
ATOM 952 N N . THR A 1 124 ? 14.517 -11.151 -8.481 1.00 95.44 124 THR A N 1
ATOM 953 C CA . THR A 1 124 ? 14.053 -10.021 -7.652 1.00 95.44 124 THR A CA 1
ATOM 954 C C . THR A 1 124 ? 14.033 -8.708 -8.446 1.00 95.44 124 THR A C 1
ATOM 956 O O . THR A 1 124 ? 14.645 -8.609 -9.512 1.00 95.44 124 THR A O 1
ATOM 959 N N . LEU A 1 125 ? 13.363 -7.669 -7.924 1.00 96.25 125 LEU A N 1
ATOM 960 C CA . LEU A 1 125 ? 13.420 -6.332 -8.531 1.00 96.25 125 LEU A CA 1
ATOM 961 C C . LEU A 1 125 ? 14.860 -5.805 -8.575 1.00 96.25 125 LEU A C 1
ATOM 963 O O . LEU A 1 125 ? 15.291 -5.292 -9.602 1.00 96.25 125 LEU A O 1
ATOM 967 N N . THR A 1 126 ? 15.625 -5.996 -7.498 1.00 95.00 126 THR A N 1
ATOM 968 C CA . THR A 1 126 ? 17.043 -5.619 -7.431 1.00 95.00 126 THR A CA 1
ATOM 969 C C . THR A 1 126 ? 17.863 -6.324 -8.507 1.00 95.00 126 THR A C 1
ATOM 971 O O . THR A 1 126 ? 18.638 -5.676 -9.198 1.00 95.00 126 THR A O 1
ATOM 974 N N . GLU A 1 127 ? 17.663 -7.631 -8.706 1.00 95.19 127 GLU A N 1
ATOM 975 C CA . GLU A 1 127 ? 18.337 -8.387 -9.770 1.00 95.19 127 GLU A CA 1
ATOM 976 C C . GLU A 1 127 ? 17.991 -7.865 -11.165 1.00 95.19 127 GLU A C 1
ATOM 978 O O . GLU A 1 127 ? 18.887 -7.724 -11.997 1.00 95.19 127 GLU A O 1
ATOM 983 N N . LEU A 1 128 ? 16.718 -7.540 -11.409 1.00 96.94 128 LEU A N 1
ATOM 984 C CA . LEU A 1 128 ? 16.270 -6.962 -12.673 1.00 96.94 128 LEU A CA 1
ATOM 985 C C . LEU A 1 128 ? 16.898 -5.582 -12.915 1.00 96.94 128 LEU A C 1
ATOM 987 O O . LEU A 1 128 ? 17.448 -5.345 -13.987 1.00 96.94 128 LEU A O 1
ATOM 991 N N . VAL A 1 129 ? 16.865 -4.689 -11.921 1.00 97.44 129 VAL A N 1
ATOM 992 C CA . VAL A 1 129 ? 17.459 -3.345 -12.010 1.00 97.44 129 VAL A CA 1
ATOM 993 C C . VAL A 1 129 ? 18.964 -3.435 -12.268 1.00 97.44 129 VAL A C 1
ATOM 995 O O . VAL A 1 129 ? 19.452 -2.829 -13.218 1.00 97.44 129 VAL A O 1
ATOM 998 N N . THR A 1 130 ? 19.695 -4.241 -11.491 1.00 94.94 130 THR A N 1
ATOM 999 C CA . THR A 1 130 ? 21.139 -4.462 -11.674 1.00 94.94 130 THR A CA 1
ATOM 1000 C C . THR A 1 130 ? 21.452 -5.000 -13.071 1.00 94.94 130 THR A C 1
ATOM 1002 O O . THR A 1 130 ? 22.353 -4.487 -13.730 1.00 94.94 130 THR A O 1
ATOM 1005 N N . ALA A 1 131 ? 20.691 -5.987 -13.556 1.00 94.56 131 ALA A N 1
ATOM 1006 C CA . ALA A 1 131 ? 20.901 -6.558 -14.884 1.00 94.56 131 ALA A CA 1
ATOM 1007 C C . ALA A 1 131 ? 20.663 -5.540 -16.011 1.00 94.56 131 ALA A C 1
ATOM 1009 O O . ALA A 1 131 ? 21.391 -5.542 -17.002 1.00 94.56 131 ALA A O 1
ATOM 1010 N N . LEU A 1 132 ? 19.665 -4.664 -15.866 1.00 96.00 132 LEU A N 1
ATOM 1011 C CA . LEU A 1 132 ? 19.350 -3.636 -16.860 1.00 96.00 132 LEU A CA 1
ATOM 1012 C C . LEU A 1 132 ? 20.298 -2.427 -16.813 1.00 96.00 132 LEU A C 1
ATOM 1014 O O . LEU A 1 132 ? 20.458 -1.744 -17.825 1.00 96.00 132 LEU A O 1
ATOM 1018 N N . MET A 1 133 ? 20.929 -2.163 -15.667 1.00 94.44 133 MET A N 1
ATOM 1019 C CA . MET A 1 133 ? 21.985 -1.154 -15.541 1.00 94.44 133 MET A CA 1
ATOM 1020 C C . MET A 1 133 ? 23.296 -1.580 -16.222 1.00 94.44 133 MET A C 1
ATOM 1022 O O . MET A 1 133 ? 24.054 -0.715 -16.650 1.00 94.44 133 MET A O 1
ATOM 1026 N N . GLY A 1 134 ? 23.565 -2.882 -16.367 1.00 87.50 134 GLY A N 1
ATOM 1027 C CA . GLY A 1 134 ? 24.765 -3.378 -17.047 1.00 87.50 134 GLY A CA 1
ATOM 1028 C C . GLY A 1 134 ? 25.877 -3.781 -16.079 1.00 87.50 134 GLY A C 1
ATOM 1029 O O . GLY A 1 134 ? 25.686 -4.755 -15.364 1.00 87.50 134 GLY A O 1
ATOM 1030 N N . ASP A 1 135 ? 27.025 -3.089 -16.119 1.00 70.88 135 ASP A N 1
ATOM 1031 C CA . ASP A 1 135 ? 28.359 -3.425 -15.558 1.00 70.88 135 ASP A CA 1
ATOM 1032 C C . ASP A 1 135 ? 28.427 -3.782 -14.044 1.00 70.88 135 ASP A C 1
ATOM 1034 O O . ASP A 1 135 ? 29.166 -3.165 -13.281 1.00 70.88 135 ASP A O 1
ATOM 1038 N N . ASP A 1 136 ? 27.673 -4.796 -13.609 1.00 65.94 136 ASP A N 1
ATOM 1039 C CA . ASP A 1 136 ? 27.552 -5.327 -12.239 1.00 65.94 136 ASP A CA 1
ATOM 1040 C C . ASP A 1 136 ? 27.602 -4.229 -11.151 1.00 65.94 136 ASP A C 1
ATOM 1042 O O . ASP A 1 136 ? 28.528 -4.201 -10.328 1.00 65.94 136 ASP A O 1
ATOM 1046 N N . PRO A 1 137 ? 26.645 -3.272 -11.155 1.00 75.25 137 PRO A N 1
ATOM 1047 C CA . PRO A 1 137 ? 26.675 -2.136 -10.243 1.00 75.25 137 PRO A CA 1
ATOM 1048 C C . PRO A 1 137 ? 26.608 -2.594 -8.786 1.00 75.25 137 PRO A C 1
ATOM 1050 O O . PRO A 1 137 ? 25.957 -3.583 -8.437 1.00 75.25 137 PRO A O 1
ATOM 1053 N N . GLN A 1 138 ? 27.237 -1.826 -7.892 1.00 75.56 138 GLN A N 1
ATOM 1054 C CA . GLN A 1 138 ? 27.158 -2.096 -6.454 1.00 75.56 138 GLN A CA 1
ATOM 1055 C C . GLN A 1 138 ? 25.752 -1.790 -5.927 1.00 75.56 138 GLN A C 1
ATOM 1057 O O . GLN A 1 138 ? 25.480 -0.674 -5.481 1.00 75.56 138 GLN A O 1
ATOM 1062 N N . ALA A 1 139 ? 24.879 -2.794 -5.969 1.00 74.19 139 ALA A N 1
ATOM 1063 C CA . ALA A 1 139 ? 23.491 -2.709 -5.543 1.00 74.19 139 ALA A CA 1
ATOM 1064 C C . ALA A 1 139 ? 23.293 -3.138 -4.084 1.00 74.19 139 ALA A C 1
ATOM 1066 O O . ALA A 1 139 ? 23.943 -4.061 -3.574 1.00 74.19 139 ALA A O 1
ATOM 1067 N N . VAL A 1 140 ? 22.347 -2.485 -3.414 1.00 76.44 140 VAL A N 1
ATOM 1068 C CA . VAL A 1 140 ? 21.861 -2.883 -2.092 1.00 76.44 140 VAL A CA 1
ATOM 1069 C C . VAL A 1 140 ? 20.353 -3.062 -2.146 1.00 76.44 140 VAL A C 1
ATOM 1071 O O . VAL A 1 140 ? 19.629 -2.183 -2.605 1.00 76.44 140 VAL A O 1
ATOM 1074 N N . ASP A 1 141 ? 19.915 -4.202 -1.622 1.00 73.81 141 ASP A N 1
ATOM 1075 C CA . ASP A 1 141 ? 18.527 -4.458 -1.264 1.00 73.81 141 ASP A CA 1
ATOM 1076 C C . ASP A 1 141 ? 18.303 -3.985 0.177 1.00 73.81 141 ASP A C 1
ATOM 1078 O O . ASP A 1 141 ? 19.014 -4.413 1.102 1.00 73.81 141 ASP A O 1
ATOM 1082 N N . VAL A 1 142 ? 17.384 -3.042 0.352 1.00 69.38 142 VAL A N 1
ATOM 1083 C CA . VAL A 1 142 ? 17.058 -2.464 1.655 1.00 69.38 142 VAL A CA 1
ATOM 1084 C C . VAL A 1 142 ? 15.741 -3.088 2.125 1.00 69.38 142 VAL A C 1
ATOM 1086 O O . VAL A 1 142 ? 14.734 -2.933 1.437 1.00 69.38 142 VAL A O 1
ATOM 1089 N N . PRO A 1 143 ? 15.728 -3.785 3.281 1.00 59.06 143 PRO A N 1
ATOM 1090 C CA . PRO A 1 143 ? 14.506 -4.380 3.816 1.00 59.06 143 PRO A CA 1
ATOM 1091 C C . PRO A 1 143 ? 13.396 -3.340 3.983 1.00 59.06 143 PRO A C 1
ATOM 1093 O O . PRO A 1 143 ? 13.669 -2.217 4.421 1.00 59.06 143 PRO A O 1
ATOM 1096 N N . SER A 1 144 ? 12.159 -3.727 3.670 1.00 57.09 144 SER A N 1
ATOM 1097 C CA . SER A 1 144 ? 10.982 -2.885 3.874 1.00 57.09 144 SER A CA 1
ATOM 1098 C C . SER A 1 144 ? 10.763 -2.620 5.370 1.00 57.09 144 SER A C 1
ATOM 1100 O O . SER A 1 144 ? 11.181 -3.394 6.238 1.00 57.09 144 SER A O 1
ATOM 1102 N N . GLY A 1 145 ? 10.120 -1.497 5.703 1.00 48.28 145 GLY A N 1
ATOM 1103 C CA . GLY A 1 145 ? 9.772 -1.172 7.092 1.00 48.28 145 GLY A CA 1
ATOM 1104 C C . GLY A 1 145 ? 8.795 -2.176 7.721 1.00 48.28 145 GLY A C 1
ATOM 1105 O O . GLY A 1 145 ? 8.775 -2.326 8.944 1.00 48.28 145 GLY A O 1
ATOM 1106 N N . GLU A 1 146 ? 8.036 -2.897 6.896 1.00 52.75 146 GLU A N 1
ATOM 1107 C CA . GLU A 1 146 ? 7.012 -3.866 7.299 1.00 52.75 146 GLU A CA 1
ATOM 1108 C C . GLU A 1 146 ? 7.617 -5.127 7.928 1.00 52.75 146 GLU A C 1
ATOM 1110 O O . GLU A 1 146 ? 7.096 -5.625 8.927 1.00 52.75 146 GLU A O 1
ATOM 1115 N N . ASP A 1 147 ? 8.802 -5.555 7.475 1.00 49.88 147 ASP A N 1
ATOM 1116 C CA . ASP A 1 147 ? 9.549 -6.674 8.071 1.00 49.88 147 ASP A CA 1
ATOM 1117 C C . ASP A 1 147 ? 9.913 -6.435 9.558 1.00 49.88 147 ASP A C 1
ATOM 1119 O O . ASP A 1 147 ? 10.157 -7.381 10.314 1.00 49.88 147 ASP A O 1
ATOM 1123 N N . MET A 1 148 ? 9.949 -5.169 9.999 1.00 42.81 148 MET A N 1
ATOM 1124 C CA . MET A 1 148 ? 10.305 -4.743 11.363 1.00 42.81 148 MET A CA 1
ATOM 1125 C C . MET A 1 148 ? 9.173 -3.998 12.100 1.00 42.81 148 MET A C 1
ATOM 1127 O O . MET A 1 148 ? 9.300 -3.720 13.299 1.00 42.81 148 MET A O 1
ATOM 1131 N N . GLY A 1 149 ? 8.063 -3.697 11.419 1.00 48.44 149 GLY A N 1
ATOM 1132 C CA . GLY A 1 149 ? 6.928 -2.911 11.919 1.00 48.44 149 GLY A CA 1
ATOM 1133 C C . GLY A 1 149 ? 6.297 -3.452 13.209 1.00 48.44 149 GLY A C 1
ATOM 1134 O O . GLY A 1 149 ? 6.207 -2.701 14.186 1.00 48.44 149 GLY A O 1
ATOM 1135 N N . PRO A 1 150 ? 5.963 -4.756 13.303 1.00 50.59 150 PRO A N 1
ATOM 1136 C CA . PRO A 1 150 ? 5.329 -5.329 14.496 1.00 50.59 150 PRO A CA 1
ATOM 1137 C C . PRO A 1 150 ? 6.182 -5.219 15.769 1.00 50.59 150 PRO A C 1
ATOM 1139 O O . PRO A 1 150 ? 5.659 -5.084 16.875 1.00 50.59 150 PRO A O 1
ATOM 1142 N N . ILE A 1 151 ? 7.512 -5.247 15.629 1.00 50.53 151 ILE A N 1
ATOM 1143 C CA . ILE A 1 151 ? 8.446 -5.103 16.755 1.00 50.53 151 ILE A CA 1
ATOM 1144 C C . ILE A 1 151 ? 8.484 -3.647 17.226 1.00 50.53 151 ILE A C 1
ATOM 1146 O O . ILE A 1 151 ? 8.474 -3.393 18.430 1.00 50.53 151 ILE A O 1
ATOM 1150 N N . ASN A 1 152 ? 8.498 -2.693 16.294 1.00 45.06 152 ASN A N 1
ATOM 1151 C CA . ASN A 1 152 ? 8.498 -1.268 16.617 1.00 45.06 152 ASN A CA 1
ATOM 1152 C C . ASN A 1 152 ? 7.173 -0.829 17.256 1.00 45.06 152 ASN A C 1
ATOM 1154 O O . ASN A 1 152 ? 7.203 -0.107 18.252 1.00 45.06 152 ASN A O 1
ATOM 1158 N N . ALA A 1 153 ?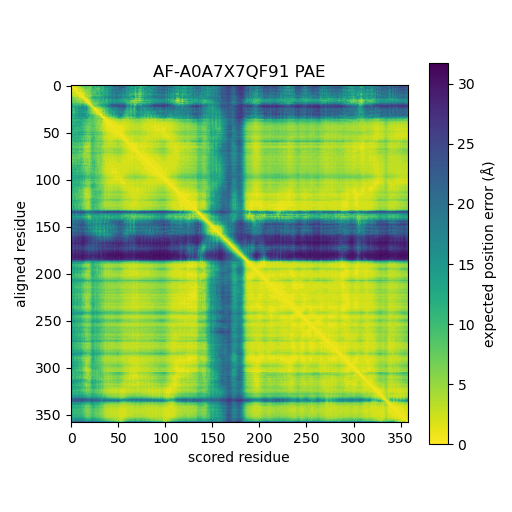 6.036 -1.328 16.759 1.00 50.09 153 ALA A N 1
ATOM 1159 C CA . ALA A 1 153 ? 4.724 -1.106 17.365 1.00 50.09 153 ALA A CA 1
ATOM 1160 C C . ALA A 1 153 ? 4.674 -1.653 18.804 1.00 50.09 153 ALA A C 1
ATOM 1162 O O . ALA A 1 153 ? 4.349 -0.922 19.737 1.00 50.09 153 ALA A O 1
ATOM 1163 N N . LEU A 1 154 ? 5.121 -2.898 19.018 1.00 48.09 154 LEU A N 1
ATOM 1164 C CA . LEU A 1 154 ? 5.229 -3.504 20.350 1.00 48.09 154 LEU A CA 1
ATOM 1165 C C . LEU A 1 154 ? 6.128 -2.689 21.299 1.00 48.09 154 LEU A C 1
ATOM 1167 O O . LEU A 1 154 ? 5.783 -2.484 22.464 1.00 48.09 154 LEU A O 1
ATOM 1171 N N . LEU A 1 155 ? 7.284 -2.223 20.821 1.00 49.34 155 LEU A N 1
ATOM 1172 C CA . LEU A 1 155 ? 8.205 -1.411 21.621 1.00 49.34 155 LEU A CA 1
ATOM 1173 C C . LEU A 1 155 ? 7.596 -0.055 21.994 1.00 49.34 155 LEU A C 1
ATOM 1175 O O . LEU A 1 155 ? 7.756 0.373 23.138 1.00 49.34 155 LEU A O 1
ATOM 1179 N N . ALA A 1 156 ? 6.874 0.586 21.075 1.00 51.09 156 ALA A N 1
ATOM 1180 C CA . ALA A 1 156 ? 6.185 1.847 21.328 1.00 51.09 156 ALA A CA 1
ATOM 1181 C C . ALA A 1 156 ? 5.057 1.693 22.365 1.00 51.09 156 ALA A C 1
ATOM 1183 O O . ALA A 1 156 ? 4.927 2.537 23.253 1.00 51.09 156 ALA A O 1
ATOM 1184 N N . THR A 1 157 ? 4.293 0.596 22.311 1.00 49.75 157 THR A N 1
ATOM 1185 C CA . THR A 1 157 ? 3.201 0.319 23.259 1.00 49.75 157 THR A CA 1
ATOM 1186 C C . THR A 1 157 ? 3.708 -0.020 24.663 1.00 49.75 157 THR A C 1
ATOM 1188 O O . THR A 1 157 ? 3.136 0.434 25.652 1.00 49.75 157 THR A O 1
ATOM 1191 N N . VAL A 1 158 ? 4.783 -0.809 24.781 1.00 46.28 158 VAL A N 1
ATOM 1192 C CA . VAL A 1 158 ? 5.291 -1.275 26.086 1.00 46.28 158 VAL A CA 1
ATOM 1193 C C . VAL A 1 158 ? 6.253 -0.268 26.731 1.00 46.28 158 VAL A C 1
ATOM 1195 O O . VAL A 1 158 ? 6.315 -0.167 27.957 1.00 46.28 158 VAL A O 1
ATOM 1198 N N . PHE A 1 159 ? 7.000 0.500 25.932 1.00 45.75 159 PHE A N 1
ATOM 1199 C CA . PHE A 1 159 ? 8.011 1.444 26.415 1.00 45.75 159 PHE A CA 1
ATOM 1200 C C . PHE A 1 159 ? 7.927 2.799 25.686 1.00 45.75 159 PHE A C 1
ATOM 1202 O O . PHE A 1 159 ? 8.834 3.145 24.922 1.00 45.75 159 PHE A O 1
ATOM 1209 N N . PRO A 1 160 ? 6.905 3.628 25.976 1.00 45.25 160 PRO A N 1
ATOM 1210 C CA . PRO A 1 160 ? 6.659 4.885 25.259 1.00 45.25 160 PRO A CA 1
ATOM 1211 C C . PRO A 1 160 ? 7.823 5.894 25.324 1.00 45.25 160 PRO A C 1
ATOM 1213 O O . PRO A 1 160 ? 7.944 6.753 24.459 1.00 45.25 160 PRO A O 1
ATOM 1216 N N . SER A 1 161 ? 8.725 5.784 26.308 1.00 38.66 161 SER A N 1
ATOM 1217 C CA . SER A 1 161 ? 9.897 6.667 26.465 1.00 38.66 161 SER A CA 1
ATOM 1218 C C . SER A 1 161 ? 11.186 6.164 25.792 1.00 38.66 161 SER A C 1
ATOM 1220 O O . SER A 1 161 ? 12.237 6.772 25.978 1.00 38.66 161 SER A O 1
ATOM 1222 N N . ARG A 1 162 ? 11.149 5.043 25.054 1.00 37.81 162 ARG A N 1
ATOM 1223 C CA . ARG A 1 162 ? 12.306 4.477 24.324 1.00 37.81 162 ARG A CA 1
ATOM 1224 C C . ARG A 1 162 ? 12.106 4.411 22.808 1.00 37.81 162 ARG A C 1
ATOM 1226 O O . ARG A 1 162 ? 12.895 3.757 22.134 1.00 37.81 162 ARG A O 1
ATOM 1233 N N . ALA A 1 163 ? 11.103 5.109 22.279 1.00 36.19 163 ALA A N 1
ATOM 1234 C CA . ALA A 1 163 ? 10.828 5.233 20.848 1.00 36.19 163 ALA A CA 1
ATOM 1235 C C . ALA A 1 163 ? 11.863 6.107 20.098 1.00 36.19 163 ALA A C 1
ATOM 1237 O O . ALA A 1 163 ? 11.503 6.902 19.237 1.00 36.19 163 ALA A O 1
ATOM 1238 N N . GLU A 1 164 ? 13.152 5.978 20.419 1.00 35.94 164 GLU A N 1
ATOM 1239 C CA . GLU A 1 164 ? 14.208 6.381 19.495 1.00 35.94 164 GLU A CA 1
ATOM 1240 C C . GLU A 1 164 ? 14.607 5.157 18.662 1.00 35.94 164 GLU A C 1
ATOM 1242 O O . GLU A 1 164 ? 14.809 4.074 19.227 1.00 35.94 164 GLU A O 1
ATOM 1247 N N . PRO A 1 165 ? 14.739 5.287 17.331 1.00 35.31 165 PRO A N 1
ATOM 1248 C CA . PRO A 1 165 ? 15.206 4.192 16.497 1.00 35.31 165 PRO A CA 1
ATOM 1249 C C . PRO A 1 165 ? 16.619 3.796 16.942 1.00 35.31 165 PRO A C 1
ATOM 1251 O O . PRO A 1 165 ? 17.575 4.559 16.810 1.00 35.31 165 PRO A O 1
ATOM 1254 N N . SER A 1 166 ? 16.770 2.595 17.504 1.00 33.56 166 SER A N 1
ATOM 1255 C CA . SER A 1 166 ? 18.089 2.071 17.859 1.00 33.56 166 SER A CA 1
ATOM 1256 C C . SER A 1 166 ? 18.864 1.751 16.573 1.00 33.56 166 SER A C 1
ATOM 1258 O O . SER A 1 166 ? 18.399 0.926 15.785 1.00 33.56 166 SER A O 1
ATOM 1260 N N . PRO A 1 167 ? 20.063 2.317 16.338 1.00 31.64 167 PRO A N 1
ATOM 1261 C CA . PRO A 1 167 ? 20.803 2.134 15.088 1.00 31.64 167 PRO A CA 1
ATOM 1262 C C . PRO A 1 167 ? 21.576 0.804 15.050 1.00 31.64 167 PRO A C 1
ATOM 1264 O O . PRO A 1 167 ? 22.710 0.742 14.574 1.00 31.64 167 PRO A O 1
ATOM 1267 N N . ARG A 1 168 ? 21.022 -0.286 15.597 1.00 32.41 168 ARG A N 1
ATOM 1268 C CA . ARG A 1 168 ? 21.731 -1.569 15.679 1.00 32.41 168 ARG A CA 1
ATOM 1269 C C . ARG A 1 168 ? 20.971 -2.711 15.009 1.00 32.41 168 ARG A C 1
ATOM 1271 O O . ARG A 1 168 ? 20.082 -3.332 15.575 1.00 32.41 168 ARG A O 1
ATOM 1278 N N . THR A 1 169 ? 21.512 -3.036 13.831 1.00 34.19 169 THR A N 1
ATOM 1279 C CA . THR A 1 169 ? 21.596 -4.356 13.186 1.00 34.19 169 THR A CA 1
ATOM 1280 C C . THR A 1 169 ? 20.389 -4.873 12.404 1.00 34.19 169 THR A C 1
ATOM 1282 O O . THR A 1 169 ? 19.897 -5.963 12.665 1.00 34.19 169 THR A O 1
ATOM 1285 N N . GLY A 1 170 ? 20.060 -4.184 11.309 1.00 29.89 170 GLY A N 1
ATOM 1286 C CA . GLY A 1 170 ? 19.766 -4.865 10.045 1.00 29.89 170 GLY A CA 1
ATOM 1287 C C . GLY A 1 170 ? 21.068 -4.979 9.250 1.00 29.89 170 GLY A C 1
ATOM 1288 O O . GLY A 1 170 ? 21.655 -3.965 8.878 1.00 29.89 170 GLY A O 1
ATOM 1289 N N . ARG A 1 171 ? 21.601 -6.189 9.043 1.00 30.61 171 ARG A N 1
ATOM 1290 C CA . ARG A 1 171 ? 22.715 -6.369 8.098 1.00 30.61 171 ARG A CA 1
ATOM 1291 C C . ARG A 1 171 ? 22.180 -6.015 6.708 1.00 30.61 171 ARG A C 1
ATOM 1293 O O . ARG A 1 171 ? 21.457 -6.832 6.146 1.00 30.61 171 ARG A O 1
ATOM 1300 N N . LEU A 1 172 ? 22.553 -4.849 6.164 1.00 33.47 172 LEU A N 1
ATOM 1301 C CA . LEU A 1 172 ? 22.455 -4.581 4.725 1.00 33.47 172 LEU A CA 1
ATOM 1302 C C . LEU A 1 172 ? 23.042 -5.797 4.009 1.00 33.47 172 LEU A C 1
ATOM 1304 O O . LEU A 1 172 ? 24.223 -6.122 4.188 1.00 33.47 172 LEU A O 1
ATOM 1308 N N . ARG A 1 173 ? 22.222 -6.505 3.236 1.00 33.78 173 ARG A N 1
ATOM 1309 C CA . ARG A 1 173 ? 22.694 -7.646 2.464 1.00 33.78 173 ARG A CA 1
ATOM 1310 C C . ARG A 1 173 ? 23.331 -7.097 1.192 1.00 33.78 173 ARG A C 1
ATOM 1312 O O . ARG A 1 173 ? 22.743 -7.131 0.123 1.00 33.78 173 ARG A O 1
ATOM 1319 N N . VAL A 1 174 ? 24.545 -6.561 1.329 1.00 35.53 174 VAL A N 1
ATOM 1320 C CA . VAL A 1 174 ? 25.370 -6.176 0.179 1.00 35.53 174 VAL A CA 1
ATOM 1321 C C . VAL A 1 174 ? 25.679 -7.454 -0.592 1.00 35.53 174 VAL A C 1
ATOM 1323 O O . VAL A 1 174 ? 26.426 -8.315 -0.115 1.00 35.53 174 VAL A O 1
ATOM 1326 N N . ARG A 1 175 ? 25.087 -7.613 -1.774 1.00 38.69 175 ARG A N 1
ATOM 1327 C CA . ARG A 1 175 ? 25.419 -8.721 -2.664 1.00 38.69 175 ARG A CA 1
ATOM 1328 C C . ARG A 1 175 ? 26.700 -8.334 -3.406 1.00 38.69 175 ARG A C 1
ATOM 1330 O O . ARG A 1 175 ? 26.661 -7.648 -4.413 1.00 38.69 175 ARG A O 1
ATOM 1337 N N . ARG A 1 176 ? 27.858 -8.707 -2.850 1.00 37.75 176 ARG A N 1
ATOM 1338 C CA . ARG A 1 176 ? 29.159 -8.568 -3.526 1.00 37.75 176 ARG A CA 1
ATOM 1339 C C . ARG A 1 176 ? 29.368 -9.748 -4.481 1.00 37.75 176 ARG A C 1
ATOM 1341 O O . ARG A 1 176 ? 29.430 -10.884 -4.008 1.00 37.75 176 ARG A O 1
ATOM 1348 N N . SER A 1 177 ? 29.554 -9.491 -5.776 1.00 31.25 177 SER A N 1
ATOM 1349 C CA . SER A 1 177 ? 30.327 -10.392 -6.647 1.00 31.25 177 SER A CA 1
ATOM 1350 C C . SER A 1 177 ? 31.795 -10.423 -6.177 1.00 31.25 177 SER A C 1
ATOM 1352 O O . SER A 1 177 ? 32.286 -9.428 -5.632 1.00 31.25 177 SER A O 1
ATOM 1354 N N . PRO A 1 178 ? 32.515 -11.552 -6.317 1.00 33.09 178 PRO A N 1
ATOM 1355 C CA . PRO A 1 178 ? 33.853 -11.712 -5.765 1.00 33.09 178 PRO A CA 1
ATOM 1356 C C . PRO A 1 178 ? 34.881 -10.982 -6.636 1.00 33.09 178 PRO A C 1
ATOM 1358 O O . PRO A 1 178 ? 35.405 -11.541 -7.594 1.00 33.09 178 PRO A O 1
ATOM 1361 N N . VAL A 1 179 ? 35.215 -9.746 -6.266 1.00 32.53 179 VAL A N 1
ATOM 1362 C CA . VAL A 1 179 ? 36.465 -9.100 -6.684 1.00 32.53 179 VAL A CA 1
ATOM 1363 C C . VAL A 1 179 ? 37.228 -8.673 -5.431 1.00 32.53 179 VAL A C 1
ATOM 1365 O O . VAL A 1 179 ? 36.650 -8.194 -4.455 1.00 32.53 179 VAL A O 1
ATOM 1368 N N . ALA A 1 180 ? 38.517 -8.996 -5.436 1.00 35.56 180 ALA A N 1
ATOM 1369 C CA . ALA A 1 180 ? 39.388 -9.089 -4.279 1.00 35.56 180 ALA A CA 1
ATOM 1370 C C . ALA A 1 180 ? 39.787 -7.744 -3.638 1.00 35.56 180 ALA A C 1
ATOM 1372 O O . ALA A 1 180 ? 39.929 -6.729 -4.310 1.00 35.56 180 ALA A O 1
ATOM 1373 N N . ASP A 1 181 ? 40.068 -7.870 -2.337 1.00 34.25 181 ASP A N 1
ATOM 1374 C CA . ASP A 1 181 ? 40.941 -7.086 -1.453 1.00 34.25 181 ASP A CA 1
ATOM 1375 C C . ASP A 1 181 ? 40.571 -5.677 -0.949 1.00 34.25 181 ASP A C 1
ATOM 1377 O O . ASP A 1 181 ? 40.474 -4.700 -1.679 1.00 34.25 181 ASP A O 1
ATOM 1381 N N . GLY A 1 182 ? 40.559 -5.588 0.393 1.00 33.59 182 GLY A N 1
ATOM 1382 C CA . GLY A 1 182 ? 41.204 -4.498 1.133 1.00 33.59 182 GLY A CA 1
ATOM 1383 C C . GLY A 1 182 ? 40.343 -3.308 1.562 1.00 33.59 182 GLY A C 1
ATOM 1384 O O . GLY A 1 182 ? 40.280 -2.305 0.867 1.00 33.59 182 GLY A O 1
ATOM 1385 N N . GLY A 1 183 ? 39.818 -3.348 2.794 1.00 32.28 183 GLY A N 1
ATOM 1386 C CA . GLY A 1 183 ? 39.424 -2.141 3.535 1.00 32.28 183 GLY A CA 1
ATOM 1387 C C . GLY A 1 183 ? 37.944 -2.057 3.907 1.00 32.28 183 GLY A C 1
ATOM 1388 O O . GLY A 1 183 ? 37.048 -2.086 3.069 1.00 32.28 183 GLY A O 1
ATOM 1389 N N . THR A 1 184 ? 37.678 -1.926 5.203 1.00 42.62 184 THR A N 1
ATOM 1390 C CA . THR A 1 184 ? 36.371 -1.575 5.764 1.00 42.62 184 THR A CA 1
ATOM 1391 C C . THR A 1 184 ? 36.073 -0.097 5.514 1.00 42.62 184 THR A C 1
ATOM 1393 O O . THR A 1 184 ? 36.242 0.737 6.399 1.00 42.62 184 THR A O 1
ATOM 1396 N N . THR A 1 185 ? 35.624 0.228 4.309 1.00 44.50 185 THR A N 1
ATOM 1397 C CA . THR A 1 185 ? 34.831 1.425 4.029 1.00 44.50 185 THR A CA 1
ATOM 1398 C C . THR A 1 185 ? 33.458 0.945 3.578 1.00 44.50 185 THR A C 1
ATOM 1400 O O . THR A 1 185 ? 33.330 0.144 2.653 1.00 44.50 185 THR A O 1
ATOM 1403 N N . THR A 1 186 ? 32.403 1.355 4.278 1.00 54.00 186 THR A N 1
ATOM 1404 C CA . THR A 1 186 ? 31.031 1.199 3.786 1.00 54.00 186 THR A CA 1
ATOM 1405 C C . THR A 1 186 ? 30.876 2.148 2.605 1.00 54.00 186 THR A C 1
ATOM 1407 O O . THR A 1 186 ? 30.560 3.320 2.791 1.00 54.00 186 THR A O 1
ATOM 1410 N N . THR A 1 187 ? 31.212 1.682 1.403 1.00 78.38 187 THR A N 1
ATOM 1411 C CA . THR A 1 187 ? 31.028 2.451 0.174 1.00 78.38 187 THR A CA 1
ATOM 1412 C C . THR A 1 187 ? 29.537 2.659 -0.059 1.00 78.38 187 THR A C 1
ATOM 1414 O O . THR A 1 187 ? 28.752 1.716 0.043 1.00 78.38 187 THR A O 1
ATOM 1417 N N . VAL A 1 188 ? 29.148 3.901 -0.348 1.00 83.44 188 VAL A N 1
ATOM 1418 C CA . VAL A 1 188 ? 27.779 4.241 -0.752 1.00 83.44 188 VAL A CA 1
ATOM 1419 C C . VAL A 1 188 ? 27.435 3.411 -2.001 1.00 83.44 188 VAL A C 1
ATOM 1421 O O . VAL A 1 188 ? 28.243 3.393 -2.947 1.00 83.44 188 VAL A O 1
ATOM 1424 N N . PRO A 1 189 ? 26.311 2.667 -2.004 1.00 88.81 189 PRO A N 1
ATOM 1425 C CA . PRO A 1 189 ? 25.939 1.843 -3.146 1.00 88.81 189 PRO A CA 1
ATOM 1426 C C . PRO A 1 189 ? 25.628 2.720 -4.356 1.00 88.81 189 PRO A C 1
ATOM 1428 O O . PRO A 1 189 ? 25.267 3.883 -4.217 1.00 88.81 189 PRO A O 1
ATOM 1431 N N . GLU A 1 190 ? 25.810 2.160 -5.544 1.00 91.69 190 GLU A N 1
ATOM 1432 C CA . GLU A 1 190 ? 25.484 2.840 -6.797 1.00 91.69 190 GLU A CA 1
ATOM 1433 C C . GLU A 1 190 ? 23.976 2.923 -7.013 1.00 91.69 190 GLU A C 1
ATOM 1435 O O . GLU A 1 190 ? 23.475 3.948 -7.461 1.00 91.69 190 GLU A O 1
ATOM 1440 N N . VAL A 1 191 ? 23.267 1.865 -6.619 1.00 95.06 191 VAL A N 1
ATOM 1441 C CA . VAL A 1 191 ? 21.811 1.783 -6.661 1.00 95.06 191 VAL A CA 1
ATOM 1442 C C . VAL A 1 191 ? 21.291 1.177 -5.361 1.00 95.06 191 VAL A C 1
ATOM 1444 O O . VAL A 1 191 ? 21.848 0.206 -4.836 1.00 95.06 191 VAL A O 1
ATOM 1447 N N . ALA A 1 192 ? 20.225 1.761 -4.832 1.00 95.06 192 ALA A N 1
ATOM 1448 C CA . ALA A 1 192 ? 19.461 1.204 -3.727 1.00 95.06 192 ALA A CA 1
ATOM 1449 C C . ALA A 1 192 ? 18.055 0.884 -4.226 1.00 95.06 192 ALA A C 1
ATOM 1451 O O . ALA A 1 192 ? 17.392 1.746 -4.800 1.00 95.06 192 ALA A O 1
ATOM 1452 N N . VAL A 1 193 ? 17.619 -0.354 -4.011 1.00 95.19 193 VAL A N 1
ATOM 1453 C CA . VAL A 1 193 ? 16.276 -0.811 -4.369 1.00 95.19 193 VAL A CA 1
ATOM 1454 C C . VAL A 1 193 ? 15.552 -1.196 -3.084 1.00 95.19 193 VAL A C 1
ATOM 1456 O O . VAL A 1 193 ? 16.089 -1.954 -2.275 1.00 95.19 193 VAL A O 1
ATOM 1459 N N . VAL A 1 194 ? 14.354 -0.648 -2.892 1.00 92.19 194 VAL A N 1
ATOM 1460 C CA . VAL A 1 194 ? 13.433 -1.008 -1.803 1.00 92.19 194 VAL A CA 1
ATOM 1461 C C . VAL A 1 194 ? 12.142 -1.499 -2.438 1.00 92.19 194 VAL A C 1
ATOM 1463 O O . VAL A 1 194 ? 11.596 -0.822 -3.306 1.00 92.19 194 VAL A O 1
ATOM 1466 N N . GLY A 1 195 ? 11.639 -2.649 -2.002 1.00 88.56 195 GLY A N 1
ATOM 1467 C CA . GLY A 1 195 ? 10.269 -3.083 -2.282 1.00 88.56 195 GLY A CA 1
ATOM 1468 C C . GLY A 1 195 ? 9.391 -2.918 -1.045 1.00 88.56 195 GLY A C 1
ATOM 1469 O O . GLY A 1 195 ? 9.860 -3.184 0.053 1.00 88.56 195 GLY A O 1
ATOM 1470 N N . GLY A 1 196 ? 8.142 -2.500 -1.222 1.00 85.56 196 GLY A N 1
ATOM 1471 C CA . GLY A 1 196 ? 7.069 -2.553 -0.226 1.00 85.56 196 GLY A CA 1
ATOM 1472 C C . GLY A 1 196 ? 5.792 -2.992 -0.935 1.00 85.56 196 GLY A C 1
ATOM 1473 O O . GLY A 1 196 ? 5.325 -2.314 -1.852 1.00 85.56 196 GLY A O 1
ATOM 1474 N N . GLY A 1 197 ? 5.310 -4.192 -0.622 1.00 91.00 197 GLY A N 1
ATOM 1475 C CA . GLY A 1 197 ? 4.323 -4.915 -1.412 1.00 91.00 197 GLY A CA 1
ATOM 1476 C C . GLY A 1 197 ? 4.593 -4.837 -2.911 1.00 91.00 197 GLY A C 1
ATOM 1477 O O . GLY A 1 197 ? 5.663 -5.239 -3.366 1.00 91.00 197 GLY A O 1
ATOM 1478 N N . ASN A 1 198 ? 3.639 -4.339 -3.703 1.00 95.38 198 ASN A N 1
ATOM 1479 C CA . ASN A 1 198 ? 3.788 -4.233 -5.162 1.00 95.38 198 ASN A CA 1
ATOM 1480 C C . ASN A 1 198 ? 4.369 -2.899 -5.656 1.00 95.38 198 ASN A C 1
ATOM 1482 O O . ASN A 1 198 ? 4.323 -2.615 -6.858 1.00 95.38 198 ASN A O 1
ATOM 1486 N N . PHE A 1 199 ? 4.909 -2.099 -4.741 1.00 96.19 199 PHE A N 1
ATOM 1487 C CA . PHE A 1 199 ? 5.535 -0.817 -5.008 1.00 96.19 199 PHE A CA 1
ATOM 1488 C C . PHE A 1 199 ? 7.040 -0.905 -4.755 1.00 96.19 199 PHE A C 1
ATOM 1490 O O . PHE A 1 199 ? 7.499 -1.376 -3.718 1.00 96.19 199 PHE A O 1
ATOM 1497 N N . GLY A 1 200 ? 7.830 -0.500 -5.735 1.00 96.19 200 GLY A N 1
ATOM 1498 C CA . GLY A 1 200 ? 9.282 -0.530 -5.703 1.00 96.19 200 GLY A CA 1
ATOM 1499 C C . GLY A 1 200 ? 9.840 0.873 -5.855 1.00 96.19 200 GLY A C 1
ATOM 1500 O O . GLY A 1 200 ? 9.329 1.669 -6.634 1.00 96.19 200 GLY A O 1
ATOM 1501 N N . CYS A 1 201 ? 10.919 1.163 -5.152 1.00 97.38 201 CYS A N 1
ATOM 1502 C CA . CYS A 1 201 ? 11.618 2.432 -5.220 1.00 97.38 201 CYS A CA 1
ATOM 1503 C C . CYS A 1 201 ? 13.078 2.181 -5.585 1.00 97.38 201 CYS A C 1
ATOM 1505 O O . CYS A 1 201 ? 13.732 1.319 -4.992 1.00 97.38 201 CYS A O 1
ATOM 1507 N N . VAL A 1 202 ? 13.587 2.941 -6.553 1.00 97.69 202 VAL A N 1
ATOM 1508 C CA . VAL A 1 202 ? 14.981 2.889 -6.998 1.00 97.69 202 VAL A CA 1
ATOM 1509 C C . VAL A 1 202 ? 15.611 4.259 -6.785 1.00 97.69 202 VAL A C 1
ATOM 1511 O O . VAL A 1 202 ? 15.144 5.250 -7.346 1.00 97.69 202 VAL A O 1
ATOM 1514 N N . TRP A 1 203 ? 16.677 4.302 -5.989 1.00 97.06 203 TRP A N 1
ATOM 1515 C CA . TRP A 1 203 ? 17.517 5.486 -5.797 1.00 97.06 203 TRP A CA 1
ATOM 1516 C C . TRP A 1 203 ? 18.914 5.248 -6.363 1.00 97.06 203 TRP A C 1
ATOM 1518 O O . TRP A 1 203 ? 19.400 4.112 -6.345 1.00 97.06 203 TRP A O 1
ATOM 1528 N N . PHE A 1 204 ? 19.593 6.330 -6.745 1.00 96.00 204 PHE A N 1
ATOM 1529 C CA . PHE A 1 204 ? 21.004 6.349 -7.144 1.00 96.00 204 PHE A CA 1
ATOM 1530 C C . PHE A 1 204 ? 21.850 7.167 -6.148 1.00 96.00 204 PHE A C 1
ATOM 1532 O O . PHE A 1 204 ? 22.175 8.326 -6.401 1.00 96.00 204 PHE A O 1
ATOM 1539 N N . PRO A 1 205 ? 22.253 6.599 -4.990 1.00 93.94 205 PRO A N 1
ATOM 1540 C CA . PRO A 1 205 ? 22.763 7.377 -3.851 1.00 93.94 205 PRO A CA 1
ATOM 1541 C C . PRO A 1 205 ? 24.125 8.057 -4.058 1.00 93.94 205 PRO A C 1
ATOM 1543 O O . PRO A 1 205 ? 24.581 8.797 -3.187 1.00 93.94 205 PRO A O 1
ATOM 1546 N N . ARG A 1 206 ? 24.820 7.763 -5.162 1.00 93.44 206 ARG A N 1
ATOM 1547 C CA . ARG A 1 206 ? 26.080 8.430 -5.535 1.00 93.44 206 ARG A CA 1
ATOM 1548 C C . ARG A 1 206 ? 25.857 9.760 -6.245 1.00 93.44 206 ARG A C 1
ATOM 1550 O O . ARG A 1 206 ? 26.808 10.529 -6.378 1.00 93.44 206 ARG A O 1
ATOM 1557 N N . GLU A 1 207 ? 24.636 10.021 -6.689 1.00 93.38 207 GLU A N 1
ATOM 1558 C CA . GLU A 1 207 ? 24.266 11.267 -7.339 1.00 93.38 207 GLU A CA 1
ATOM 1559 C C . GLU A 1 207 ? 23.965 12.336 -6.283 1.00 93.38 207 GLU A C 1
ATOM 1561 O O . GLU A 1 207 ? 23.380 12.067 -5.234 1.00 93.38 207 GLU A O 1
ATOM 1566 N N . GLY A 1 208 ? 24.415 13.565 -6.539 1.00 90.19 208 GLY A N 1
ATOM 1567 C CA . GLY A 1 208 ? 24.250 14.691 -5.612 1.00 90.19 208 GLY A CA 1
ATOM 1568 C C . GLY A 1 208 ? 22.867 15.344 -5.662 1.00 90.19 208 GLY A C 1
ATOM 1569 O O . GLY A 1 208 ? 22.623 16.302 -4.928 1.00 90.19 208 GLY A O 1
ATOM 1570 N N . HIS A 1 209 ? 21.988 14.863 -6.540 1.00 92.38 209 HIS A N 1
ATOM 1571 C CA . HIS A 1 209 ? 20.645 15.372 -6.789 1.00 92.38 209 HIS A CA 1
ATOM 1572 C C . HIS A 1 209 ? 19.729 14.235 -7.270 1.00 92.38 209 HIS A C 1
ATOM 1574 O O . HIS A 1 209 ? 20.238 13.243 -7.793 1.00 92.38 209 HIS A O 1
ATOM 1580 N N . PRO A 1 210 ? 18.397 14.370 -7.121 1.00 93.06 210 PRO A N 1
ATOM 1581 C CA . PRO A 1 210 ? 17.460 13.414 -7.698 1.00 93.06 210 PRO A CA 1
ATOM 1582 C C . PRO A 1 210 ? 17.551 13.428 -9.225 1.00 93.06 210 PRO A C 1
ATOM 1584 O O . PRO A 1 210 ? 17.468 14.498 -9.832 1.00 93.06 210 PRO A O 1
ATOM 1587 N N . LEU A 1 211 ? 17.696 12.257 -9.838 1.00 96.25 211 LEU A N 1
ATOM 1588 C CA . LEU A 1 211 ? 17.836 12.138 -11.283 1.00 96.25 211 LEU A CA 1
ATOM 1589 C C . LEU A 1 211 ? 16.498 12.321 -12.005 1.00 96.25 211 LEU A C 1
ATOM 1591 O O . LEU A 1 211 ? 15.428 11.923 -11.534 1.00 96.25 211 LEU A O 1
ATOM 1595 N N . THR A 1 212 ? 16.588 12.905 -13.193 1.00 97.06 212 THR A N 1
ATOM 1596 C CA . THR A 1 212 ? 15.498 13.016 -14.164 1.00 97.06 212 THR A CA 1
ATOM 1597 C C . THR A 1 212 ? 15.430 11.775 -15.054 1.00 97.06 212 THR A C 1
ATOM 1599 O O . THR A 1 212 ? 16.401 11.028 -15.204 1.00 97.06 212 THR A O 1
ATOM 1602 N N . LEU A 1 213 ? 14.280 11.553 -15.687 1.00 96.25 213 LEU A N 1
ATOM 1603 C CA . LEU A 1 213 ? 14.062 10.472 -16.644 1.00 96.25 213 LEU A CA 1
ATOM 1604 C C . LEU A 1 213 ? 15.106 10.500 -17.770 1.00 96.25 213 LEU A C 1
ATOM 1606 O O . LEU A 1 213 ? 15.613 9.450 -18.166 1.00 96.25 213 LEU A O 1
ATOM 1610 N N . GLU A 1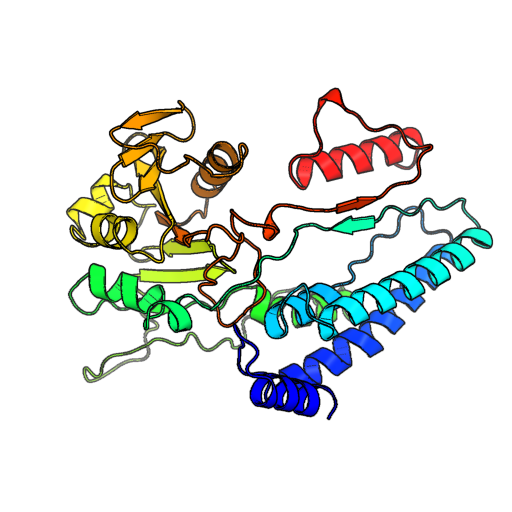 214 ? 15.424 11.684 -18.286 1.00 97.44 214 GLU A N 1
ATOM 1611 C CA . GLU A 1 214 ? 16.419 11.896 -19.333 1.00 97.44 214 GLU A CA 1
ATOM 1612 C C . GLU A 1 214 ? 17.824 11.500 -18.859 1.00 97.44 214 GLU A C 1
ATOM 1614 O O . GLU A 1 214 ? 18.480 10.700 -19.523 1.00 97.44 214 GLU A O 1
ATOM 1619 N N . GLU A 1 215 ? 18.256 11.961 -17.679 1.00 97.75 215 GLU A N 1
ATOM 1620 C CA . GLU A 1 215 ? 19.564 11.599 -17.109 1.00 97.75 215 GLU A CA 1
ATOM 1621 C C . GLU A 1 215 ? 19.694 10.087 -16.875 1.00 97.75 215 GLU A C 1
ATOM 1623 O O . GLU A 1 215 ? 20.725 9.490 -17.201 1.00 97.75 215 GLU A O 1
ATOM 1628 N N . VAL A 1 216 ? 18.642 9.446 -16.349 1.00 96.94 216 VAL A N 1
ATOM 1629 C CA . VAL A 1 216 ? 18.614 7.989 -16.146 1.00 96.94 216 VAL A CA 1
ATOM 1630 C C . VAL A 1 216 ? 18.729 7.254 -17.482 1.00 96.94 216 VAL A C 1
ATOM 1632 O O . VAL A 1 216 ? 19.480 6.284 -17.580 1.00 96.94 216 VAL A O 1
ATOM 1635 N N . ARG A 1 217 ? 18.014 7.699 -18.522 1.00 94.75 217 ARG A N 1
ATOM 1636 C CA . ARG A 1 217 ? 18.055 7.082 -19.859 1.00 94.75 217 ARG A CA 1
ATOM 1637 C C . ARG A 1 217 ? 19.396 7.275 -20.557 1.00 94.75 217 ARG A C 1
ATOM 1639 O O . ARG A 1 217 ? 19.832 6.364 -21.254 1.00 94.75 217 ARG A O 1
ATOM 1646 N N . ASP A 1 218 ? 20.041 8.419 -20.375 1.00 95.56 218 ASP A N 1
ATOM 1647 C CA . ASP A 1 218 ? 21.356 8.684 -20.956 1.00 95.56 218 ASP A CA 1
ATOM 1648 C C . ASP A 1 218 ? 22.442 7.835 -20.284 1.00 95.56 218 ASP A C 1
ATOM 1650 O O . ASP A 1 218 ? 23.328 7.306 -20.960 1.00 95.56 218 ASP A O 1
ATOM 1654 N N . ARG A 1 219 ? 22.362 7.660 -18.958 1.00 95.25 219 ARG A N 1
ATOM 1655 C CA . ARG A 1 219 ? 23.345 6.885 -18.189 1.00 95.25 219 ARG A CA 1
ATOM 1656 C C . ARG A 1 219 ? 23.128 5.374 -18.275 1.00 95.25 219 ARG A C 1
ATOM 1658 O O . ARG A 1 219 ? 24.101 4.637 -18.413 1.00 95.25 219 ARG A O 1
ATOM 1665 N N . TRP A 1 220 ? 21.876 4.917 -18.237 1.00 96.00 220 TRP A N 1
ATOM 1666 C CA . TRP A 1 220 ? 21.500 3.502 -18.335 1.00 96.00 220 TRP A CA 1
ATOM 1667 C C . TRP A 1 220 ? 20.422 3.294 -19.414 1.00 96.00 220 TRP A C 1
ATOM 1669 O O . TRP A 1 220 ? 19.239 3.120 -19.096 1.00 96.00 220 TRP A O 1
ATOM 1679 N N . PRO A 1 221 ? 20.810 3.243 -20.707 1.00 94.81 221 PRO A N 1
ATOM 1680 C CA . PRO A 1 221 ? 19.870 3.218 -21.835 1.00 94.81 221 PRO A CA 1
ATOM 1681 C C . PRO A 1 221 ? 18.877 2.052 -21.845 1.00 94.81 221 PRO A C 1
ATOM 1683 O O . PRO A 1 221 ? 17.825 2.139 -22.479 1.00 94.81 221 PRO A O 1
ATOM 1686 N N . HIS A 1 222 ? 19.194 0.956 -21.154 1.00 95.38 222 HIS A N 1
ATOM 1687 C CA . HIS A 1 222 ? 18.348 -0.232 -21.078 1.00 95.38 222 HIS A CA 1
ATOM 1688 C C . HIS A 1 222 ? 17.443 -0.272 -19.840 1.00 95.38 222 HIS A C 1
ATOM 1690 O O . HIS A 1 222 ? 16.503 -1.065 -19.829 1.00 95.38 222 HIS A O 1
ATOM 1696 N N . LEU A 1 223 ? 17.667 0.582 -18.832 1.00 97.50 223 LEU A N 1
ATOM 1697 C CA . LEU A 1 223 ? 16.965 0.506 -17.549 1.00 97.50 223 LEU A CA 1
ATOM 1698 C C . LEU A 1 223 ? 15.470 0.788 -17.680 1.00 97.50 223 LEU A C 1
ATOM 1700 O O . LEU A 1 223 ? 14.652 -0.106 -17.481 1.00 97.50 223 LEU A O 1
ATOM 1704 N N . VAL A 1 224 ? 15.101 2.011 -18.056 1.00 96.69 224 VAL A N 1
ATOM 1705 C CA . VAL A 1 224 ? 13.685 2.396 -18.146 1.00 96.69 224 VAL A CA 1
ATOM 1706 C C . VAL A 1 224 ? 12.938 1.596 -19.224 1.00 96.69 224 VAL A C 1
ATOM 1708 O O . VAL A 1 224 ? 11.878 1.056 -18.904 1.00 96.69 224 VAL A O 1
ATOM 1711 N N . PRO A 1 225 ? 13.463 1.422 -20.459 1.00 93.81 225 PRO A N 1
ATOM 1712 C CA . PRO A 1 225 ? 12.786 0.601 -21.463 1.00 93.81 225 PRO A CA 1
ATOM 1713 C C . PRO A 1 225 ? 12.644 -0.866 -21.044 1.00 93.81 225 PRO A C 1
ATOM 1715 O O . PRO A 1 225 ? 11.612 -1.477 -21.303 1.00 93.81 225 PRO A O 1
ATOM 1718 N N . GLY A 1 226 ? 13.659 -1.434 -20.384 1.00 96.56 226 GLY A N 1
ATOM 1719 C CA . GLY A 1 226 ? 13.630 -2.815 -19.910 1.00 96.56 226 GLY A CA 1
ATOM 1720 C C . GLY A 1 226 ? 12.615 -3.033 -18.791 1.00 96.56 226 GLY A C 1
ATOM 1721 O O . GLY A 1 226 ? 11.878 -4.015 -18.831 1.00 96.56 226 GLY A O 1
ATOM 1722 N N . LEU A 1 227 ? 12.527 -2.099 -17.838 1.00 98.19 227 LEU A N 1
ATOM 1723 C CA . LEU A 1 227 ? 11.520 -2.131 -16.776 1.00 98.19 227 LEU A CA 1
ATOM 1724 C C . LEU A 1 227 ? 10.107 -1.990 -17.356 1.00 98.19 227 LEU A C 1
ATOM 1726 O O . LEU A 1 227 ? 9.252 -2.823 -17.077 1.00 98.19 227 LEU A O 1
ATOM 1730 N N . ALA A 1 228 ? 9.878 -0.998 -18.221 1.00 95.19 228 ALA A N 1
ATOM 1731 C CA . ALA A 1 228 ? 8.574 -0.759 -18.842 1.00 95.19 228 ALA A CA 1
ATOM 1732 C C . ALA A 1 228 ? 8.114 -1.914 -19.752 1.00 95.19 228 ALA A C 1
ATOM 1734 O O . ALA A 1 228 ? 6.914 -2.113 -19.938 1.00 95.19 228 ALA A O 1
ATOM 1735 N N . ALA A 1 229 ? 9.051 -2.683 -20.320 1.00 94.31 229 ALA A N 1
ATOM 1736 C CA . ALA A 1 229 ? 8.747 -3.837 -21.162 1.00 94.31 229 ALA A CA 1
ATOM 1737 C C . ALA A 1 229 ? 8.590 -5.163 -20.400 1.00 94.31 229 ALA A C 1
ATOM 1739 O O . ALA A 1 229 ? 8.187 -6.171 -20.990 1.00 94.31 229 ALA A O 1
ATOM 1740 N N . HIS A 1 230 ? 8.922 -5.197 -19.109 1.00 97.19 230 HIS A N 1
ATOM 1741 C CA . HIS A 1 230 ? 8.889 -6.421 -18.324 1.00 97.19 230 HIS A CA 1
ATOM 1742 C C . HIS A 1 230 ? 7.447 -6.800 -17.957 1.00 97.19 230 HIS A C 1
ATOM 1744 O O . HIS A 1 230 ? 6.739 -6.026 -17.327 1.00 97.19 230 HIS A O 1
ATOM 1750 N N . LEU A 1 231 ? 7.021 -8.032 -18.262 1.00 94.56 231 LEU A N 1
ATOM 1751 C CA . LEU A 1 231 ? 5.631 -8.486 -18.053 1.00 94.56 231 LEU A CA 1
ATOM 1752 C C . LEU A 1 231 ? 5.143 -8.413 -16.594 1.00 94.56 231 LEU A C 1
ATOM 1754 O O . LEU A 1 231 ? 3.942 -8.377 -16.348 1.00 94.56 231 LEU A O 1
ATOM 1758 N N . GLY A 1 232 ? 6.067 -8.438 -15.635 1.00 96.12 232 GLY A N 1
ATOM 1759 C CA . GLY A 1 232 ? 5.768 -8.289 -14.208 1.00 96.12 232 GLY A CA 1
ATOM 1760 C C . GLY A 1 232 ? 5.658 -6.849 -13.710 1.00 96.12 232 GLY A C 1
ATOM 1761 O O . GLY A 1 232 ? 5.312 -6.647 -12.549 1.00 96.12 232 GLY A O 1
ATOM 1762 N N . ILE A 1 233 ? 5.980 -5.858 -14.543 1.00 97.88 233 ILE A N 1
ATOM 1763 C CA . ILE A 1 233 ? 5.931 -4.433 -14.206 1.00 97.88 233 ILE A CA 1
ATOM 1764 C C . ILE A 1 233 ? 4.743 -3.817 -14.938 1.00 97.88 233 ILE A C 1
ATOM 1766 O O . ILE A 1 233 ? 4.570 -4.000 -16.139 1.00 97.88 233 ILE A O 1
ATOM 1770 N N . GLY A 1 234 ? 3.901 -3.117 -14.186 1.00 96.12 234 GLY A N 1
ATOM 1771 C CA . GLY A 1 234 ? 2.743 -2.409 -14.711 1.00 96.12 234 GLY A CA 1
ATOM 1772 C C . GLY A 1 234 ? 3.088 -0.972 -15.074 1.00 96.12 234 GLY A C 1
ATOM 1773 O O . GLY A 1 234 ? 2.674 -0.496 -16.126 1.00 96.12 234 GLY A O 1
ATOM 1774 N N . LEU A 1 235 ? 3.860 -0.296 -14.218 1.00 98.12 235 LEU A N 1
ATOM 1775 C CA . LEU A 1 235 ? 4.221 1.110 -14.380 1.00 98.12 235 LEU A CA 1
ATOM 1776 C C . LEU A 1 235 ? 5.660 1.361 -13.934 1.00 98.12 235 LEU A C 1
ATOM 1778 O O . LEU A 1 235 ? 6.114 0.823 -12.923 1.00 98.12 235 LEU A O 1
ATOM 1782 N N . VAL A 1 236 ? 6.334 2.256 -14.647 1.00 98.62 236 VAL A N 1
ATOM 1783 C CA . VAL A 1 236 ? 7.536 2.958 -14.183 1.00 98.62 236 VAL A CA 1
ATOM 1784 C C . VAL A 1 236 ? 7.179 4.433 -14.072 1.00 98.62 236 VAL A C 1
ATOM 1786 O O . VAL A 1 236 ? 6.623 4.986 -15.010 1.00 98.62 236 VAL A O 1
ATOM 1789 N N . VAL A 1 237 ? 7.474 5.087 -12.956 1.00 98.62 237 VAL A N 1
ATOM 1790 C CA . VAL A 1 237 ? 7.178 6.508 -12.735 1.00 98.62 237 VAL A CA 1
ATOM 1791 C C . VAL A 1 237 ? 8.470 7.258 -12.466 1.00 98.62 237 VAL A C 1
ATOM 1793 O O . VAL A 1 237 ? 9.304 6.798 -11.688 1.00 98.62 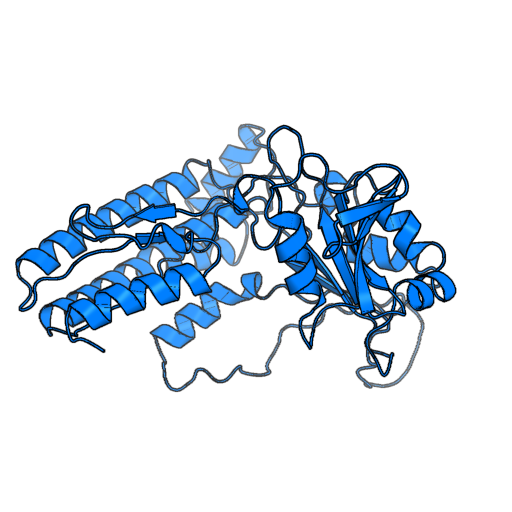237 VAL A O 1
ATOM 1796 N N . ALA A 1 238 ? 8.630 8.408 -13.111 1.00 97.69 238 ALA A N 1
ATOM 1797 C CA . ALA A 1 238 ? 9.813 9.257 -13.014 1.00 97.69 238 ALA A CA 1
ATOM 1798 C C . ALA A 1 238 ? 9.426 10.742 -13.114 1.00 97.69 238 ALA A C 1
ATOM 1800 O O . ALA A 1 238 ? 8.270 11.077 -13.386 1.00 97.69 238 ALA A O 1
ATOM 1801 N N . ARG A 1 239 ? 10.403 11.634 -12.922 1.00 97.06 239 ARG A N 1
ATOM 1802 C CA . ARG A 1 239 ? 10.274 13.074 -13.202 1.00 97.06 239 ARG A CA 1
ATOM 1803 C C . ARG A 1 239 ? 11.035 13.423 -14.476 1.00 97.06 239 ARG A C 1
ATOM 1805 O O . ARG A 1 239 ? 12.165 12.971 -14.630 1.00 97.06 239 ARG A O 1
ATOM 1812 N N . THR A 1 240 ? 10.455 14.221 -15.365 1.00 95.81 240 THR A N 1
ATOM 1813 C CA . THR A 1 240 ? 11.183 14.765 -16.527 1.00 95.81 240 THR A CA 1
ATOM 1814 C C . THR A 1 240 ? 12.163 15.861 -16.100 1.00 95.81 240 THR A C 1
ATOM 1816 O O . THR A 1 240 ? 12.132 16.326 -14.957 1.00 95.81 240 THR A O 1
ATOM 1819 N N . ALA A 1 241 ? 13.009 16.318 -17.022 1.00 94.06 241 ALA A N 1
ATOM 1820 C CA . ALA A 1 241 ? 13.888 17.474 -16.836 1.00 94.06 241 ALA A CA 1
ATOM 1821 C C . ALA A 1 241 ? 13.151 18.761 -16.411 1.00 94.06 241 ALA A C 1
ATOM 1823 O O . ALA A 1 241 ? 13.697 19.579 -15.671 1.00 94.06 241 ALA A O 1
ATOM 1824 N N . GLU A 1 242 ? 11.895 18.933 -16.827 1.00 91.94 242 GLU A N 1
ATOM 1825 C CA . GLU A 1 242 ? 11.019 20.038 -16.416 1.00 91.94 242 GLU A CA 1
ATOM 1826 C C . GLU A 1 242 ? 10.382 19.827 -15.030 1.00 91.94 242 GLU A C 1
ATOM 1828 O O . GLU A 1 242 ? 9.641 20.685 -14.549 1.00 91.94 242 GLU A O 1
ATOM 1833 N N . GLY A 1 243 ? 10.661 18.695 -14.378 1.00 88.38 243 GLY A N 1
ATOM 1834 C CA . GLY A 1 243 ? 10.096 18.312 -13.087 1.00 88.38 243 GLY A CA 1
ATOM 1835 C C . GLY A 1 243 ? 8.684 17.731 -13.174 1.00 88.38 243 GLY A C 1
ATOM 1836 O O . GLY A 1 243 ? 8.040 17.553 -12.140 1.00 88.38 243 GLY A O 1
ATOM 1837 N N . GLU A 1 244 ? 8.181 17.432 -14.376 1.00 94.69 244 GLU A N 1
ATOM 1838 C CA . GLU A 1 244 ? 6.841 16.875 -14.538 1.00 94.69 244 GLU A CA 1
ATOM 1839 C C . GLU A 1 244 ? 6.822 15.375 -14.198 1.00 94.69 244 GLU A C 1
ATOM 1841 O O . GLU A 1 244 ? 7.659 14.619 -14.696 1.00 94.69 244 GLU A O 1
ATOM 1846 N N . PRO A 1 245 ? 5.864 14.902 -13.384 1.00 97.69 245 PRO A N 1
ATOM 1847 C CA . PRO A 1 245 ? 5.734 13.485 -13.083 1.00 97.69 245 PRO A CA 1
ATOM 1848 C C . PRO A 1 245 ? 5.098 12.736 -14.262 1.00 97.69 245 PRO A C 1
ATOM 1850 O O . PRO A 1 245 ? 4.022 13.104 -14.749 1.00 97.69 245 PRO A O 1
ATOM 1853 N N . VAL A 1 246 ? 5.744 11.659 -14.702 1.00 98.12 246 VAL A N 1
ATOM 1854 C CA . VAL A 1 246 ? 5.311 10.828 -15.833 1.00 98.12 246 VAL A CA 1
ATOM 1855 C C . VAL A 1 246 ? 5.274 9.356 -15.445 1.00 98.12 246 VAL A C 1
ATOM 1857 O O . VAL A 1 246 ? 6.198 8.860 -14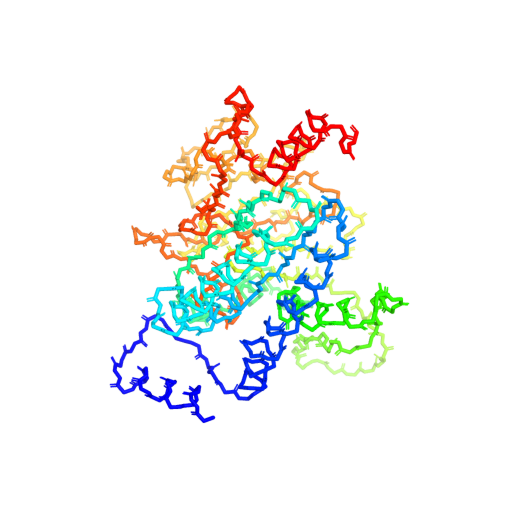.807 1.00 98.12 246 VAL A O 1
ATOM 1860 N N . ALA A 1 247 ? 4.221 8.650 -15.854 1.00 98.50 247 ALA A N 1
ATOM 1861 C CA . ALA A 1 247 ? 4.161 7.192 -15.818 1.00 98.50 247 ALA A CA 1
ATOM 1862 C C . ALA A 1 247 ? 4.442 6.624 -17.209 1.00 98.50 247 ALA A C 1
ATOM 1864 O O . ALA A 1 247 ? 3.941 7.139 -18.205 1.00 98.50 247 ALA A O 1
ATOM 1865 N N . LEU A 1 248 ? 5.221 5.552 -17.269 1.00 98.25 248 LEU A N 1
ATOM 1866 C CA . LEU A 1 248 ? 5.634 4.851 -18.471 1.00 98.25 248 LEU A CA 1
ATOM 1867 C C . LEU A 1 248 ? 5.161 3.398 -18.405 1.00 98.25 248 LEU A C 1
ATOM 1869 O O . LEU A 1 248 ? 5.319 2.726 -17.384 1.00 98.25 248 LEU A O 1
ATOM 1873 N N . GLY A 1 249 ? 4.635 2.916 -19.524 1.00 94.44 249 GLY A N 1
ATOM 1874 C CA . GLY A 1 249 ? 4.367 1.506 -19.785 1.00 94.44 249 GLY A CA 1
ATOM 1875 C C . GLY A 1 249 ? 5.050 1.056 -21.077 1.00 94.44 249 GLY A C 1
ATOM 1876 O O . GLY A 1 249 ? 5.751 1.825 -21.734 1.00 94.44 249 GLY A O 1
ATOM 1877 N N . LEU A 1 250 ? 4.827 -0.198 -21.473 1.00 90.94 250 LEU A N 1
ATOM 1878 C CA . LEU A 1 250 ? 5.498 -0.819 -22.624 1.00 90.94 250 LEU A CA 1
ATOM 1879 C C . LEU A 1 250 ? 5.368 -0.019 -23.937 1.00 90.94 250 LEU A C 1
ATOM 1881 O O . LEU A 1 250 ? 6.295 -0.020 -24.747 1.00 90.94 250 LEU A O 1
ATOM 1885 N N . ARG A 1 251 ? 4.208 0.604 -24.187 1.00 91.31 251 ARG A N 1
ATOM 1886 C CA . ARG A 1 251 ? 3.857 1.217 -25.487 1.00 91.31 251 ARG A CA 1
ATOM 1887 C C . ARG A 1 251 ? 3.442 2.683 -25.399 1.00 91.31 251 ARG A C 1
ATOM 1889 O O . ARG A 1 251 ? 2.899 3.221 -26.364 1.00 91.31 251 ARG A O 1
ATOM 1896 N N . GLY A 1 252 ? 3.685 3.329 -24.267 1.00 94.19 252 GLY A N 1
ATOM 1897 C CA . GLY A 1 252 ? 3.338 4.729 -24.101 1.00 94.19 252 GLY A CA 1
ATOM 1898 C C . GLY A 1 252 ? 3.615 5.260 -22.710 1.00 94.19 252 GLY A C 1
ATOM 1899 O O . GLY A 1 252 ? 4.104 4.549 -21.829 1.00 94.19 252 GLY A O 1
ATOM 1900 N N . LEU A 1 253 ? 3.334 6.543 -22.543 1.00 97.00 253 LEU A N 1
ATOM 1901 C CA . LEU A 1 253 ? 3.536 7.267 -21.301 1.00 97.00 253 LEU A CA 1
ATOM 1902 C C . LEU A 1 253 ? 2.441 8.312 -21.098 1.00 97.00 253 LEU A C 1
ATOM 1904 O O . LEU A 1 253 ? 1.828 8.792 -22.055 1.00 97.00 253 LEU A O 1
ATOM 1908 N N . ARG A 1 254 ? 2.215 8.676 -19.838 1.00 98.19 254 ARG A N 1
ATOM 1909 C CA . ARG A 1 254 ? 1.231 9.673 -19.421 1.00 98.19 254 ARG A CA 1
ATOM 1910 C C . ARG A 1 254 ? 1.836 10.654 -18.431 1.00 98.19 254 ARG A C 1
ATOM 1912 O O . ARG A 1 254 ? 2.416 10.251 -17.425 1.00 98.19 254 ARG A O 1
ATOM 1919 N N . TRP A 1 255 ? 1.626 11.942 -18.677 1.00 98.12 255 TRP A N 1
ATOM 1920 C CA . TRP A 1 255 ? 1.890 12.994 -17.700 1.00 98.12 255 TRP A CA 1
ATOM 1921 C C . TRP A 1 255 ? 0.809 12.966 -16.627 1.00 98.12 255 TRP A C 1
ATOM 1923 O O . TRP A 1 255 ? -0.380 13.113 -16.921 1.00 98.12 255 TRP A O 1
ATOM 1933 N N . LEU A 1 256 ? 1.220 12.779 -15.375 1.00 98.06 256 LEU A N 1
ATOM 1934 C CA . LEU A 1 256 ? 0.302 12.479 -14.277 1.00 98.06 256 LEU A CA 1
ATOM 1935 C C . LEU A 1 256 ? -0.521 13.693 -13.832 1.00 98.06 256 LEU A C 1
ATOM 1937 O O . LEU A 1 256 ? -1.629 13.525 -13.333 1.00 98.06 256 LEU A O 1
ATOM 1941 N N . VAL A 1 257 ? -0.013 14.908 -14.066 1.00 96.69 257 VAL A N 1
ATOM 1942 C CA . VAL A 1 257 ? -0.714 16.160 -13.735 1.00 96.69 257 VAL A CA 1
ATOM 1943 C C . VAL A 1 257 ? -1.591 16.639 -14.892 1.00 96.69 257 VAL A C 1
ATOM 1945 O O . VAL A 1 257 ? -2.774 16.898 -14.703 1.00 96.69 257 VAL A O 1
ATOM 1948 N N . SER A 1 258 ? -1.028 16.766 -16.098 1.00 96.12 258 SER A N 1
ATOM 1949 C CA . SER A 1 258 ? -1.757 17.319 -17.250 1.00 96.12 258 SER A CA 1
ATOM 1950 C C . SER A 1 258 ? -2.689 16.313 -17.928 1.00 96.12 258 SER A C 1
ATOM 1952 O O . SER A 1 258 ? -3.569 16.711 -18.688 1.00 96.12 258 SER A O 1
ATOM 1954 N N . GLY A 1 259 ? -2.485 15.012 -17.699 1.00 96.31 259 GLY A N 1
ATOM 1955 C CA . GLY A 1 259 ? -3.217 13.944 -18.375 1.00 96.31 259 GLY A CA 1
ATOM 1956 C C . GLY A 1 259 ? -2.831 13.752 -19.843 1.00 96.31 259 GLY A C 1
ATOM 1957 O O . GLY A 1 259 ? -3.471 12.957 -20.527 1.00 96.31 259 GLY A O 1
ATOM 1958 N N . ARG A 1 260 ? -1.803 14.451 -20.351 1.00 97.50 260 ARG A N 1
ATOM 1959 C CA . ARG A 1 260 ? -1.282 14.222 -21.708 1.00 97.50 260 ARG A CA 1
ATOM 1960 C C . ARG A 1 260 ? -0.798 12.776 -21.834 1.00 97.50 260 ARG A C 1
ATOM 1962 O O . ARG A 1 260 ? -0.131 12.284 -20.929 1.00 97.50 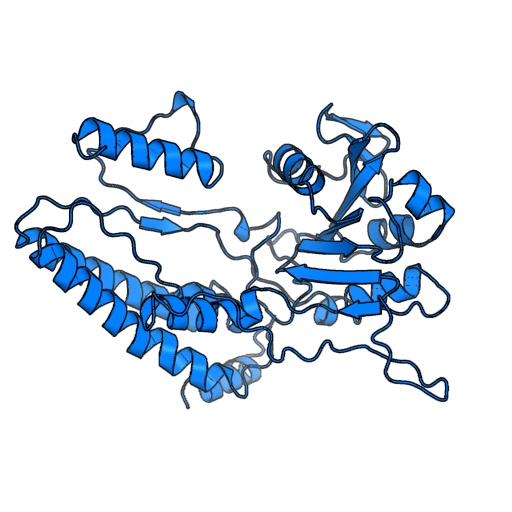260 ARG A O 1
ATOM 1969 N N . VAL A 1 261 ? -1.083 12.135 -22.966 1.00 98.25 261 VAL A N 1
ATOM 1970 C CA . VAL A 1 261 ? -0.651 10.766 -23.285 1.00 98.25 261 VAL A CA 1
ATOM 1971 C C . VAL A 1 261 ? 0.108 10.756 -24.608 1.00 98.25 261 VAL A C 1
ATOM 1973 O O . VAL A 1 261 ? -0.301 11.413 -25.566 1.00 98.25 261 VAL A O 1
ATOM 1976 N N . GLU A 1 262 ? 1.187 9.981 -24.664 1.00 95.69 262 GLU A N 1
ATOM 1977 C CA . GLU A 1 262 ? 1.893 9.624 -25.894 1.00 95.69 262 GLU A CA 1
ATOM 1978 C C . GLU A 1 262 ? 1.918 8.101 -26.050 1.00 95.69 262 GLU A C 1
ATOM 1980 O O . GLU A 1 262 ? 2.375 7.390 -25.159 1.00 95.69 262 GLU A O 1
ATOM 1985 N N . GLY A 1 263 ? 1.441 7.593 -27.191 1.00 96.94 263 GLY A N 1
ATOM 1986 C CA . GLY A 1 263 ? 1.267 6.154 -27.403 1.00 96.94 263 GLY A CA 1
ATOM 1987 C C . GLY A 1 263 ? -0.001 5.621 -26.730 1.00 96.94 263 GLY A C 1
ATOM 1988 O O . GLY A 1 263 ? -1.058 6.243 -26.820 1.00 96.94 263 GLY A O 1
ATOM 1989 N N . GLU A 1 264 ? 0.095 4.453 -26.099 1.00 95.81 264 GLU A N 1
ATOM 1990 C CA . GLU A 1 264 ? -0.987 3.891 -25.279 1.00 95.81 264 GLU A CA 1
ATOM 1991 C C . GLU A 1 264 ? -0.954 4.465 -23.858 1.00 95.81 264 GLU A C 1
ATOM 1993 O O . GLU A 1 264 ? 0.127 4.627 -23.292 1.00 95.81 264 GLU A O 1
ATOM 1998 N N . ASP A 1 265 ? -2.120 4.754 -23.269 1.00 97.69 265 ASP A N 1
ATOM 1999 C CA . ASP A 1 265 ? -2.186 5.237 -21.886 1.00 97.69 265 ASP A CA 1
ATOM 2000 C C . ASP A 1 265 ? -1.792 4.106 -20.917 1.00 97.69 265 ASP A C 1
ATOM 2002 O O . ASP A 1 265 ? -2.529 3.123 -20.807 1.00 97.69 265 ASP A O 1
ATOM 2006 N N . PRO A 1 266 ? -0.657 4.210 -20.198 1.00 96.38 266 PRO A N 1
ATOM 2007 C CA . PRO A 1 266 ? -0.238 3.177 -19.255 1.00 96.38 266 PRO A CA 1
ATOM 2008 C C . PRO A 1 266 ? -1.170 3.062 -18.040 1.00 96.38 266 PRO A C 1
ATOM 2010 O O . PRO A 1 266 ? -1.143 2.040 -17.358 1.00 96.38 266 PRO A O 1
ATOM 2013 N N . LEU A 1 267 ? -1.989 4.087 -17.770 1.00 96.62 267 LEU A N 1
ATOM 2014 C CA . LEU A 1 267 ? -2.962 4.100 -16.680 1.00 96.62 267 LEU A CA 1
ATOM 2015 C C . LEU A 1 267 ? -4.359 3.610 -17.094 1.00 96.62 267 LEU A C 1
ATOM 2017 O O . LEU A 1 267 ? -5.270 3.630 -16.265 1.00 96.62 267 LEU A O 1
ATOM 2021 N N . ASP A 1 268 ? -4.547 3.129 -18.326 1.00 94.44 268 ASP A N 1
ATOM 2022 C CA . ASP A 1 268 ? -5.808 2.485 -18.704 1.00 94.44 268 ASP A CA 1
ATOM 2023 C C . ASP A 1 268 ? -6.072 1.246 -17.827 1.00 94.44 268 ASP A C 1
ATOM 2025 O O . ASP A 1 268 ? -5.198 0.401 -17.620 1.00 94.44 268 ASP A O 1
ATOM 2029 N N . GLY A 1 269 ? -7.276 1.157 -17.260 1.00 90.25 269 GLY A N 1
ATOM 2030 C CA . GLY A 1 269 ? -7.664 0.102 -16.317 1.00 90.25 269 GLY A CA 1
ATOM 2031 C C . GLY A 1 269 ? -7.135 0.240 -14.880 1.00 90.25 269 GLY A C 1
ATOM 2032 O O . GLY A 1 269 ? -7.467 -0.602 -14.043 1.00 90.25 269 GLY A O 1
ATOM 2033 N N . TRP A 1 270 ? -6.357 1.280 -14.561 1.00 93.56 270 TRP A N 1
ATOM 2034 C CA . TRP A 1 270 ? -5.969 1.591 -13.180 1.00 93.56 270 TRP A CA 1
ATOM 2035 C C . TRP A 1 270 ? -7.070 2.370 -12.441 1.00 93.56 270 TRP A C 1
ATOM 2037 O O . TRP A 1 270 ? -7.913 3.002 -13.083 1.00 93.56 270 TRP A O 1
ATOM 2047 N N . PRO A 1 271 ? -7.084 2.353 -11.092 1.00 89.69 271 PRO A N 1
ATOM 2048 C CA . PRO A 1 271 ? -8.011 3.172 -10.317 1.00 89.69 271 PRO A CA 1
ATOM 2049 C C . PRO A 1 271 ? -7.903 4.658 -10.680 1.00 89.69 271 PRO A C 1
ATOM 2051 O O . PRO A 1 271 ? -6.812 5.152 -10.958 1.00 89.69 271 PRO A O 1
ATOM 2054 N N . GLU A 1 272 ? -9.015 5.393 -10.613 1.00 88.56 272 GLU A N 1
ATOM 2055 C CA . GLU A 1 272 ? -9.072 6.822 -10.970 1.00 88.56 272 GLU A CA 1
ATOM 2056 C C . GLU A 1 272 ? -8.036 7.667 -10.204 1.00 88.56 272 GLU A C 1
ATOM 2058 O O . GLU A 1 272 ? -7.410 8.568 -10.767 1.00 88.56 272 GLU A O 1
ATOM 2063 N N . HIS A 1 273 ? -7.782 7.317 -8.941 1.00 89.56 273 HIS A N 1
ATOM 2064 C CA . HIS A 1 273 ? -6.809 7.997 -8.084 1.00 89.56 273 HIS A CA 1
ATOM 2065 C C . HIS A 1 273 ? -5.340 7.659 -8.392 1.00 89.56 273 HIS A C 1
ATOM 2067 O O . HIS A 1 273 ? -4.444 8.285 -7.833 1.00 89.56 273 HIS A O 1
ATOM 2073 N N . ALA A 1 274 ? -5.054 6.760 -9.339 1.00 94.62 274 ALA A N 1
ATOM 2074 C CA . ALA A 1 274 ? -3.683 6.366 -9.651 1.00 94.62 274 ALA A CA 1
ATOM 2075 C C . ALA A 1 274 ? -2.796 7.518 -10.108 1.00 94.62 274 ALA A C 1
ATOM 2077 O O . ALA A 1 274 ? -1.668 7.656 -9.639 1.00 94.62 274 ALA A O 1
ATOM 2078 N N . ALA A 1 275 ? -3.305 8.365 -11.002 1.00 96.56 275 ALA A N 1
ATOM 2079 C CA . ALA A 1 275 ? -2.544 9.507 -11.483 1.00 96.56 275 ALA A CA 1
ATOM 2080 C C . ALA A 1 275 ? -2.178 10.497 -10.357 1.00 96.56 275 ALA A C 1
ATOM 2082 O O . ALA A 1 275 ? -0.985 10.772 -10.195 1.00 96.56 275 ALA A O 1
ATOM 2083 N N . PRO A 1 276 ? -3.137 11.015 -9.557 1.00 94.50 276 PRO A N 1
ATOM 2084 C CA . PRO A 1 276 ? -2.802 11.932 -8.470 1.00 94.50 276 PRO A CA 1
ATOM 2085 C C . PRO A 1 276 ? -1.949 11.284 -7.369 1.00 94.50 276 PRO A C 1
ATOM 2087 O O . PRO A 1 276 ? -1.039 11.943 -6.866 1.00 94.50 276 PRO A O 1
ATOM 2090 N N . ASP A 1 277 ? -2.162 10.007 -7.034 1.00 93.81 277 ASP A N 1
ATOM 2091 C CA . ASP A 1 277 ? -1.373 9.321 -6.001 1.00 93.81 277 ASP A CA 1
ATOM 2092 C C . ASP A 1 277 ? 0.088 9.135 -6.418 1.00 93.81 277 ASP A C 1
ATOM 2094 O O . ASP A 1 277 ? 1.000 9.442 -5.646 1.00 93.81 277 ASP A O 1
ATOM 2098 N N . LEU A 1 278 ? 0.333 8.706 -7.660 1.00 96.44 278 LEU A N 1
ATOM 2099 C CA . LEU A 1 278 ? 1.687 8.556 -8.195 1.00 96.44 278 LEU A CA 1
ATOM 2100 C C . LEU A 1 278 ? 2.383 9.913 -8.379 1.00 96.44 278 LEU A C 1
ATOM 2102 O O . LEU A 1 278 ? 3.574 10.033 -8.088 1.00 96.44 278 LEU A O 1
ATOM 2106 N N . ALA A 1 279 ? 1.646 10.949 -8.803 1.00 96.75 279 ALA A N 1
ATOM 2107 C CA . ALA A 1 279 ? 2.169 12.313 -8.890 1.00 96.75 279 ALA A CA 1
ATOM 2108 C C . ALA A 1 279 ? 2.594 12.840 -7.513 1.00 96.75 279 ALA A C 1
ATOM 2110 O O . ALA A 1 279 ? 3.666 13.432 -7.381 1.00 96.75 279 ALA A O 1
ATOM 2111 N N . ARG A 1 280 ? 1.782 12.590 -6.476 1.00 94.00 280 ARG A N 1
ATOM 2112 C CA . ARG A 1 280 ? 2.117 12.939 -5.093 1.00 94.00 280 ARG A CA 1
ATOM 2113 C C . ARG A 1 280 ? 3.347 12.171 -4.617 1.00 94.00 280 ARG A C 1
ATOM 2115 O O . ARG A 1 280 ? 4.256 12.792 -4.077 1.00 94.00 280 ARG A O 1
ATOM 2122 N N . ALA A 1 281 ? 3.396 10.857 -4.844 1.00 93.88 281 ALA A N 1
ATOM 2123 C CA . ALA A 1 281 ? 4.491 9.995 -4.396 1.00 93.88 281 ALA A CA 1
ATOM 2124 C C . ALA A 1 281 ? 5.844 10.420 -4.984 1.00 93.88 281 ALA A C 1
ATOM 2126 O O . ALA A 1 281 ? 6.818 10.557 -4.247 1.00 93.88 281 ALA A O 1
ATOM 2127 N N . VAL A 1 282 ? 5.900 10.696 -6.290 1.00 94.38 282 VAL A N 1
ATOM 2128 C CA . VAL A 1 282 ? 7.138 11.146 -6.947 1.00 94.38 282 VAL A CA 1
ATOM 2129 C C . VAL A 1 282 ? 7.457 12.623 -6.659 1.00 94.38 282 VAL A C 1
ATOM 2131 O O . VAL A 1 282 ? 8.566 13.077 -6.920 1.00 94.38 282 VAL A O 1
ATOM 2134 N N . GLY A 1 283 ? 6.506 13.383 -6.112 1.00 91.31 283 GLY A N 1
ATOM 2135 C CA . GLY A 1 283 ? 6.688 14.773 -5.688 1.00 91.31 283 GLY A CA 1
ATOM 2136 C C . GLY A 1 283 ? 7.213 14.946 -4.257 1.00 91.31 283 GLY A C 1
ATOM 2137 O O . GLY A 1 283 ? 7.470 16.078 -3.846 1.00 91.31 283 GLY A O 1
ATOM 2138 N N . LEU A 1 284 ? 7.359 13.865 -3.480 1.00 92.69 284 LEU A N 1
ATOM 2139 C CA . LEU A 1 284 ? 7.899 13.932 -2.118 1.00 92.69 284 LEU A CA 1
ATOM 2140 C C . LEU A 1 284 ? 9.392 14.297 -2.127 1.00 92.69 284 LEU A C 1
ATOM 2142 O O . LEU A 1 284 ? 10.127 13.929 -3.039 1.00 92.69 284 LEU A O 1
ATOM 2146 N N . ALA A 1 285 ? 9.848 14.988 -1.077 1.00 88.56 285 ALA A N 1
ATOM 2147 C CA . ALA A 1 285 ? 11.229 15.472 -0.975 1.00 88.56 285 ALA A CA 1
ATOM 2148 C C . ALA A 1 285 ? 12.277 14.346 -1.055 1.00 88.56 285 ALA A C 1
ATOM 2150 O O . ALA A 1 285 ? 13.308 14.518 -1.697 1.00 88.56 285 ALA A O 1
ATOM 2151 N N . ASP A 1 286 ? 11.975 13.194 -0.450 1.00 88.19 286 ASP A N 1
ATOM 2152 C CA . ASP A 1 286 ? 12.850 12.015 -0.409 1.00 88.19 286 ASP A CA 1
ATOM 2153 C C . ASP A 1 286 ? 12.406 10.915 -1.397 1.00 88.19 286 ASP A C 1
ATOM 2155 O O . ASP A 1 286 ? 12.758 9.740 -1.247 1.00 88.19 286 ASP A O 1
ATOM 2159 N N . ALA A 1 287 ? 11.588 11.274 -2.396 1.00 92.88 287 ALA A N 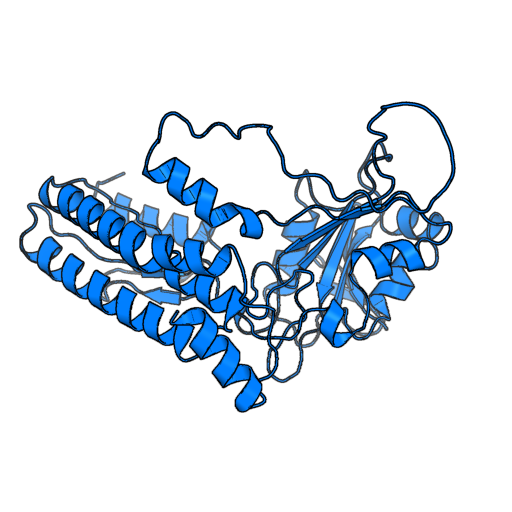1
ATOM 2160 C CA . ALA A 1 287 ? 11.098 10.333 -3.396 1.00 92.88 287 ALA A CA 1
ATOM 2161 C C . ALA A 1 287 ? 12.251 9.668 -4.159 1.00 92.88 287 ALA A C 1
ATOM 2163 O O . ALA A 1 287 ? 13.263 10.301 -4.466 1.00 92.88 287 ALA A O 1
ATOM 2164 N N . ALA A 1 288 ? 12.059 8.399 -4.515 1.00 95.56 288 ALA A N 1
ATOM 2165 C CA . ALA A 1 288 ? 12.974 7.687 -5.397 1.00 95.56 288 ALA A CA 1
ATOM 2166 C C . ALA A 1 288 ? 13.099 8.352 -6.774 1.00 95.56 288 ALA A C 1
ATOM 2168 O O . ALA A 1 288 ? 12.223 9.103 -7.216 1.00 95.56 288 ALA A O 1
ATOM 2169 N N . ASP A 1 289 ? 14.208 8.049 -7.445 1.00 97.31 289 ASP A N 1
ATOM 2170 C CA . ASP A 1 289 ? 14.471 8.486 -8.814 1.00 97.31 289 ASP A CA 1
ATOM 2171 C C . ASP A 1 289 ? 13.527 7.771 -9.791 1.00 97.31 289 ASP A C 1
ATOM 2173 O O . ASP A 1 289 ? 13.016 8.386 -10.725 1.00 97.31 289 ASP A O 1
ATOM 2177 N N . LEU A 1 290 ? 13.234 6.490 -9.525 1.00 98.44 290 LEU A N 1
ATOM 2178 C CA . LEU A 1 290 ? 12.190 5.725 -10.207 1.00 98.44 290 LEU A CA 1
ATOM 2179 C C . LEU A 1 290 ? 11.270 5.042 -9.190 1.00 98.44 290 LEU A C 1
ATOM 2181 O O . LEU A 1 290 ? 11.741 4.352 -8.283 1.00 98.44 290 LEU A O 1
ATOM 2185 N N . LEU A 1 291 ? 9.960 5.159 -9.394 1.00 98.44 291 LEU A N 1
ATOM 2186 C CA . LEU A 1 291 ? 8.963 4.334 -8.710 1.00 98.44 291 LEU A CA 1
ATOM 2187 C C . LEU A 1 291 ? 8.488 3.243 -9.665 1.00 98.44 291 LEU A C 1
ATOM 2189 O O . LEU A 1 291 ? 8.226 3.503 -10.837 1.00 98.44 291 LEU A O 1
ATOM 2193 N N . ILE A 1 292 ? 8.364 2.020 -9.176 1.00 98.44 292 ILE A N 1
ATOM 2194 C CA . ILE A 1 292 ? 7.999 0.841 -9.953 1.00 98.44 292 ILE A CA 1
ATOM 2195 C C . ILE A 1 292 ? 6.725 0.271 -9.352 1.00 98.44 292 ILE A C 1
ATOM 2197 O O . ILE A 1 292 ? 6.682 -0.022 -8.163 1.00 98.44 292 ILE A O 1
ATOM 2201 N N . VAL A 1 293 ? 5.691 0.069 -10.159 1.00 97.94 293 VAL A N 1
ATOM 2202 C CA . VAL A 1 293 ? 4.487 -0.646 -9.727 1.00 97.94 293 VAL A CA 1
ATOM 2203 C C . VAL A 1 293 ? 4.428 -1.959 -10.480 1.00 97.94 293 VAL A C 1
ATOM 2205 O O . VAL A 1 293 ? 4.579 -1.985 -11.705 1.00 97.94 293 VAL A O 1
ATOM 2208 N N . SER A 1 294 ? 4.220 -3.065 -9.769 1.00 97.56 294 SER A N 1
ATOM 2209 C CA . SER A 1 294 ? 4.059 -4.360 -10.426 1.00 97.56 294 SER A CA 1
ATOM 2210 C C . SER A 1 294 ? 2.828 -4.383 -11.333 1.00 97.56 294 SER A C 1
ATOM 2212 O O . SER A 1 294 ? 1.883 -3.616 -11.158 1.00 97.56 294 SER A O 1
ATOM 2214 N N . ALA A 1 295 ? 2.787 -5.339 -12.255 1.00 95.88 295 ALA A N 1
ATOM 2215 C CA . ALA A 1 295 ? 1.575 -5.624 -13.007 1.00 95.88 295 ALA A CA 1
ATOM 2216 C C . ALA A 1 295 ? 0.439 -6.067 -12.066 1.00 95.88 295 ALA A C 1
ATOM 2218 O O . ALA A 1 295 ? 0.682 -6.689 -11.024 1.00 95.88 295 ALA A O 1
ATOM 2219 N N . VAL A 1 296 ? -0.795 -5.756 -12.466 1.00 95.19 296 VAL A N 1
ATOM 2220 C CA . VAL A 1 296 ? -2.029 -6.183 -11.802 1.00 95.19 296 VAL A CA 1
ATOM 2221 C C . VAL A 1 296 ? -2.740 -7.149 -12.738 1.00 95.19 296 VAL A C 1
ATOM 2223 O O . VAL A 1 296 ? -3.029 -6.834 -13.891 1.00 95.19 296 VAL A O 1
ATOM 2226 N N . THR A 1 297 ? -3.002 -8.362 -12.268 1.00 93.62 297 THR A N 1
ATOM 2227 C CA . THR A 1 297 ? -3.712 -9.368 -13.068 1.00 93.62 297 THR A CA 1
ATOM 2228 C C . THR A 1 297 ? -5.210 -9.042 -13.157 1.00 93.62 297 THR A C 1
ATOM 2230 O O . THR A 1 297 ? -5.739 -8.370 -12.272 1.00 93.62 297 THR A O 1
ATOM 2233 N N . PRO A 1 298 ? -5.958 -9.613 -14.121 1.00 90.94 298 PRO A N 1
ATOM 2234 C CA . PRO A 1 298 ? -7.416 -9.445 -14.190 1.00 90.94 298 PRO A CA 1
ATOM 2235 C C . PRO A 1 298 ? -8.181 -9.909 -12.941 1.00 90.94 298 PRO A C 1
ATOM 2237 O O . PRO A 1 298 ? -9.321 -9.514 -12.736 1.00 90.94 298 PRO A O 1
ATOM 2240 N N . MET A 1 299 ? -7.575 -10.768 -12.113 1.00 90.69 299 MET A N 1
ATOM 2241 C CA . MET A 1 299 ? -8.147 -11.215 -10.835 1.00 90.69 299 MET A CA 1
ATOM 2242 C C . MET A 1 299 ? -7.817 -10.266 -9.672 1.00 90.69 299 MET A C 1
ATOM 2244 O O . MET A 1 299 ? -8.091 -10.593 -8.521 1.00 90.69 299 MET A O 1
ATOM 2248 N N . GLY A 1 300 ? -7.175 -9.127 -9.945 1.00 92.25 300 GLY A N 1
ATOM 2249 C CA . GLY A 1 300 ? -6.723 -8.179 -8.929 1.00 92.25 300 GLY A CA 1
ATOM 2250 C C . GLY A 1 300 ? -5.485 -8.637 -8.157 1.00 92.25 300 GLY A C 1
ATOM 2251 O O . GLY A 1 300 ? -5.142 -8.018 -7.154 1.00 92.25 300 GLY A O 1
ATOM 2252 N N . HIS A 1 301 ? -4.811 -9.715 -8.586 1.00 95.00 301 HIS A N 1
ATOM 2253 C CA . HIS A 1 301 ? -3.535 -10.097 -7.980 1.00 95.00 301 HIS A CA 1
ATOM 2254 C C . HIS A 1 301 ? -2.410 -9.155 -8.386 1.00 95.00 301 HIS A C 1
ATOM 2256 O O . HIS A 1 301 ? -2.364 -8.724 -9.538 1.00 95.00 301 HIS A O 1
ATOM 2262 N N . VAL A 1 302 ? -1.476 -8.936 -7.467 1.00 95.75 302 VAL A N 1
ATOM 2263 C CA . VAL A 1 302 ? -0.269 -8.126 -7.673 1.00 95.75 302 VAL A CA 1
ATOM 2264 C C . VAL A 1 302 ? 0.987 -8.965 -7.448 1.00 95.75 302 VAL A C 1
ATOM 2266 O O . VAL A 1 302 ? 0.910 -10.068 -6.908 1.00 95.75 302 VAL A O 1
ATOM 2269 N N . HIS A 1 303 ? 2.145 -8.466 -7.867 1.00 95.75 303 HIS A N 1
ATOM 2270 C CA . HIS A 1 303 ? 3.421 -9.149 -7.682 1.00 95.75 303 HIS A CA 1
ATOM 2271 C C . HIS A 1 303 ? 4.266 -8.404 -6.658 1.00 95.75 303 HIS A C 1
ATOM 2273 O O . HIS A 1 303 ? 4.945 -7.437 -6.995 1.00 95.75 303 HIS A O 1
ATOM 2279 N N . ALA A 1 304 ? 4.214 -8.860 -5.406 1.00 94.00 304 ALA A N 1
ATOM 2280 C CA . ALA A 1 304 ? 4.964 -8.233 -4.328 1.00 94.00 304 ALA A CA 1
ATOM 2281 C C . ALA A 1 304 ? 6.475 -8.330 -4.586 1.00 94.00 304 ALA A C 1
ATOM 2283 O O . ALA A 1 304 ? 6.993 -9.411 -4.871 1.00 94.00 304 ALA A O 1
ATOM 2284 N N . PHE A 1 305 ? 7.196 -7.219 -4.484 1.00 94.06 305 PHE A N 1
ATOM 2285 C CA . PHE A 1 305 ? 8.653 -7.185 -4.591 1.00 94.06 305 PHE A CA 1
ATOM 2286 C C . PHE A 1 305 ? 9.347 -7.749 -3.343 1.00 94.06 305 PHE A C 1
ATOM 2288 O O . PHE A 1 305 ? 10.536 -8.063 -3.397 1.00 94.06 305 PHE A O 1
ATOM 2295 N N . GLU A 1 306 ? 8.599 -7.945 -2.255 1.00 85.81 306 GLU A N 1
ATOM 2296 C CA . GLU A 1 306 ? 9.046 -8.576 -1.013 1.00 85.81 306 GLU A CA 1
ATOM 2297 C C . GLU A 1 306 ? 8.533 -10.020 -0.844 1.00 85.81 306 GLU A C 1
ATOM 2299 O O . GLU A 1 306 ? 7.763 -10.550 -1.646 1.00 85.81 306 GLU A O 1
ATOM 2304 N N . GLY A 1 307 ? 8.986 -10.690 0.219 1.00 83.25 307 GLY A N 1
ATOM 2305 C CA . GLY A 1 307 ? 8.754 -12.116 0.482 1.00 83.25 307 GLY A CA 1
ATOM 2306 C C . GLY A 1 307 ? 7.359 -12.484 1.003 1.00 83.25 307 GLY A C 1
ATOM 2307 O O . GLY A 1 307 ? 7.251 -13.372 1.855 1.00 83.25 307 GLY A O 1
ATOM 2308 N N . GLN A 1 308 ? 6.305 -11.821 0.530 1.00 85.06 308 GLN A N 1
ATOM 2309 C CA . GLN A 1 308 ? 4.946 -11.919 1.066 1.00 85.06 308 GLN A CA 1
ATOM 2310 C C . GLN A 1 308 ? 3.917 -12.231 -0.038 1.00 85.06 308 GLN A C 1
ATOM 2312 O O . GLN A 1 308 ? 4.112 -11.898 -1.203 1.00 85.06 308 GLN A O 1
ATOM 2317 N N . VAL A 1 309 ? 2.832 -12.933 0.313 1.00 88.12 309 VAL A N 1
ATOM 2318 C CA . VAL A 1 309 ? 1.758 -13.311 -0.638 1.00 88.12 309 VAL A CA 1
ATOM 2319 C C . VAL A 1 309 ? 0.491 -12.489 -0.483 1.00 88.12 309 VAL A C 1
ATOM 2321 O O . VAL A 1 309 ? -0.286 -12.396 -1.430 1.00 88.12 309 VAL A O 1
ATOM 2324 N N . GLY A 1 310 ? 0.241 -11.974 0.718 1.00 91.12 310 GLY A N 1
ATOM 2325 C CA . GLY A 1 310 ? -0.599 -10.801 0.904 1.00 91.12 310 GLY A CA 1
ATOM 2326 C C . GLY A 1 310 ? 0.304 -9.580 0.846 1.00 91.12 310 GLY A C 1
ATOM 2327 O O . GLY A 1 310 ? 1.402 -9.621 1.399 1.00 91.12 310 GLY A O 1
ATOM 2328 N N . SER A 1 311 ? -0.116 -8.542 0.144 1.00 90.69 311 SER A N 1
ATOM 2329 C CA . SER A 1 311 ? 0.649 -7.307 0.042 1.00 90.69 311 SER A CA 1
ATOM 2330 C C . SER A 1 311 ? -0.268 -6.102 -0.082 1.00 90.69 311 SER A C 1
ATOM 2332 O O . SER A 1 311 ? -1.353 -6.187 -0.672 1.00 90.69 311 SER A O 1
ATOM 2334 N N . HIS A 1 312 ? 0.220 -4.972 0.407 1.00 92.75 312 HIS A N 1
ATOM 2335 C CA . HIS A 1 312 ? -0.359 -3.648 0.213 1.00 92.75 312 HIS A CA 1
ATOM 2336 C C . HIS A 1 312 ? 0.765 -2.646 -0.115 1.00 92.75 312 HIS A C 1
ATOM 2338 O O . HIS A 1 312 ? 1.736 -3.028 -0.762 1.00 92.75 312 HIS A O 1
ATOM 2344 N N . GLY A 1 313 ? 0.620 -1.367 0.230 1.00 87.38 313 GLY A N 1
ATOM 2345 C CA . GLY A 1 313 ? 1.672 -0.355 0.062 1.00 87.38 313 GLY A CA 1
ATOM 2346 C C . GLY A 1 313 ? 1.809 0.247 -1.341 1.00 87.38 313 GLY A C 1
ATOM 2347 O O . GLY A 1 313 ? 2.451 1.286 -1.496 1.00 87.38 313 GLY A O 1
ATOM 2348 N N . GLY A 1 314 ? 1.181 -0.344 -2.359 1.00 92.00 314 GLY A N 1
ATOM 2349 C CA . GLY A 1 314 ? 1.179 0.181 -3.720 1.00 92.00 314 GLY A CA 1
ATOM 2350 C C . GLY A 1 314 ? -0.213 0.458 -4.263 1.00 92.00 314 GLY A C 1
ATOM 2351 O O . GLY A 1 314 ? -1.154 0.790 -3.540 1.00 92.00 314 GLY A O 1
ATOM 2352 N N . ILE A 1 315 ? -0.339 0.343 -5.581 1.00 93.00 315 ILE A N 1
ATOM 2353 C CA . ILE A 1 315 ? -1.587 0.600 -6.292 1.00 93.00 315 ILE A CA 1
ATOM 2354 C C . ILE A 1 315 ? -2.000 -0.597 -7.148 1.00 93.00 315 ILE A C 1
ATOM 2356 O O . ILE A 1 315 ? -1.163 -1.392 -7.581 1.00 93.00 315 ILE A O 1
ATOM 2360 N N . GLY A 1 316 ? -3.305 -0.734 -7.363 1.00 92.50 316 GLY A N 1
ATOM 2361 C CA . GLY A 1 316 ? -3.957 -1.809 -8.088 1.00 92.50 316 GLY A CA 1
ATOM 2362 C C . GLY A 1 316 ? -4.449 -2.953 -7.199 1.00 92.50 316 GLY A C 1
ATOM 2363 O O . GLY A 1 316 ? -3.816 -3.336 -6.216 1.00 92.50 316 GLY A O 1
ATOM 2364 N N . GLY A 1 317 ? -5.565 -3.561 -7.597 1.00 92.75 317 GLY A N 1
ATOM 2365 C CA . GLY A 1 317 ? -6.184 -4.666 -6.864 1.00 92.75 317 GLY A CA 1
ATOM 2366 C C . GLY A 1 317 ? -6.842 -4.240 -5.540 1.00 92.75 317 GLY A C 1
ATOM 2367 O O . GLY A 1 317 ? -6.942 -3.048 -5.249 1.00 92.75 317 GLY A O 1
ATOM 2368 N N . PRO A 1 318 ? -7.289 -5.210 -4.720 1.00 93.75 318 PRO A N 1
ATOM 2369 C CA . PRO A 1 318 ? -8.039 -4.938 -3.490 1.00 93.75 318 PRO A CA 1
ATOM 2370 C C . PRO A 1 318 ? -7.273 -4.175 -2.398 1.00 93.75 318 PRO A C 1
ATOM 2372 O O . PRO A 1 318 ? -7.889 -3.720 -1.442 1.00 93.75 318 PRO A O 1
ATOM 2375 N N . GLN A 1 319 ? -5.946 -4.018 -2.494 1.00 92.88 319 GLN A N 1
ATOM 2376 C CA . GLN A 1 319 ? -5.162 -3.251 -1.513 1.00 92.88 319 GLN A CA 1
ATOM 2377 C C . GLN A 1 319 ? -5.579 -1.778 -1.395 1.00 92.88 319 GLN A C 1
ATOM 2379 O O . GLN A 1 319 ? -5.365 -1.171 -0.351 1.00 92.88 319 GLN A O 1
ATOM 2384 N N . ASN A 1 320 ? -6.188 -1.203 -2.435 1.00 90.94 320 ASN A N 1
ATOM 2385 C CA . ASN A 1 320 ? -6.651 0.186 -2.403 1.00 90.94 320 ASN A CA 1
ATOM 2386 C C . ASN A 1 320 ? -8.100 0.331 -1.921 1.00 90.94 320 ASN A C 1
ATOM 2388 O O . ASN A 1 320 ? -8.619 1.442 -1.880 1.00 90.94 320 ASN A O 1
ATOM 2392 N N . GLU A 1 321 ? -8.752 -0.770 -1.542 1.00 89.44 321 GLU A N 1
ATOM 2393 C CA . GLU A 1 321 ? -10.093 -0.762 -0.965 1.00 89.44 321 GLU A CA 1
ATOM 2394 C C . GLU A 1 321 ? -9.9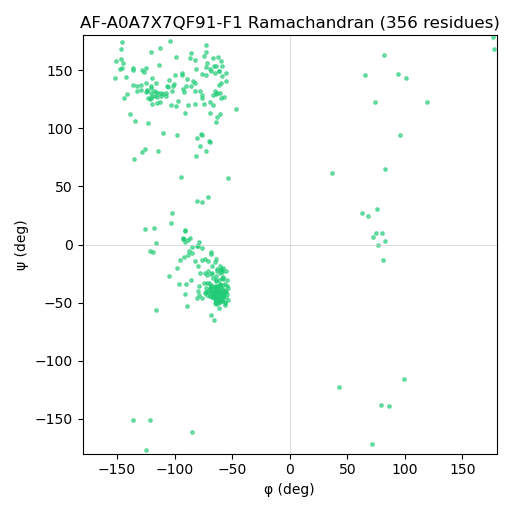95 -0.832 0.564 1.00 89.44 321 GLU A C 1
ATOM 2396 O O . GLU A 1 321 ? -9.878 -1.904 1.161 1.00 89.44 321 GLU A O 1
ATOM 2401 N N . ALA A 1 322 ? -10.018 0.339 1.199 1.00 90.38 322 ALA A N 1
ATOM 2402 C CA . ALA A 1 322 ? -10.077 0.480 2.649 1.00 90.38 322 ALA A CA 1
ATOM 2403 C C . ALA A 1 322 ? -11.525 0.427 3.172 1.00 90.38 322 ALA A C 1
ATOM 2405 O O . ALA A 1 322 ? -12.495 0.578 2.428 1.00 90.38 322 ALA A O 1
ATOM 2406 N N . ILE A 1 323 ? -11.673 0.233 4.483 1.00 91.62 323 ILE A N 1
ATOM 2407 C CA . ILE A 1 323 ? -12.969 0.202 5.170 1.00 91.62 323 ILE A CA 1
ATOM 2408 C C . ILE A 1 323 ? -13.040 1.374 6.147 1.00 91.62 323 ILE A C 1
ATOM 2410 O O . ILE A 1 323 ? -12.083 1.632 6.870 1.00 91.62 323 ILE A O 1
ATOM 2414 N N . PHE A 1 324 ? -14.196 2.034 6.214 1.00 93.19 324 PHE A N 1
ATOM 2415 C CA . PHE A 1 324 ? -14.506 3.051 7.216 1.00 93.19 324 PHE A CA 1
ATOM 2416 C C . PHE A 1 324 ? -15.914 2.805 7.775 1.00 93.19 324 PHE A C 1
ATOM 2418 O O . PHE A 1 324 ? -16.911 3.016 7.089 1.00 93.19 324 PHE A O 1
ATOM 2425 N N . LEU A 1 325 ? -15.997 2.307 9.010 1.00 93.88 325 LEU A N 1
ATOM 2426 C CA . LEU A 1 325 ? -17.237 2.023 9.733 1.00 93.88 325 LEU A CA 1
ATOM 2427 C C . LEU A 1 325 ? -17.398 3.022 10.871 1.00 93.88 325 LEU A C 1
ATOM 2429 O O . LEU A 1 325 ? -16.503 3.196 11.698 1.00 93.88 325 LEU A O 1
ATOM 2433 N N . TYR A 1 326 ? -18.564 3.645 10.945 1.00 93.81 326 TYR A N 1
ATOM 2434 C CA . TYR A 1 326 ? -18.872 4.646 11.955 1.00 93.81 326 TYR A CA 1
ATOM 2435 C C . TYR A 1 326 ? -20.363 4.581 12.332 1.00 93.81 326 TYR A C 1
ATOM 2437 O O . TYR A 1 326 ? -21.164 4.029 11.570 1.00 93.81 326 TYR A O 1
ATOM 2445 N N . PRO A 1 327 ? -20.761 5.103 13.508 1.00 93.00 327 PRO A N 1
ATOM 2446 C CA . PRO A 1 327 ? -22.159 5.117 13.924 1.00 93.00 327 PRO A CA 1
ATOM 2447 C C . PRO A 1 327 ? -23.030 5.930 12.963 1.00 93.00 327 PRO A C 1
ATOM 2449 O O . PRO A 1 327 ? -22.661 7.028 12.556 1.00 93.00 327 PRO A O 1
ATOM 2452 N N . ALA A 1 328 ? -24.212 5.406 12.634 1.00 92.12 328 ALA A N 1
ATOM 2453 C CA . ALA A 1 328 ? -25.103 5.995 11.631 1.00 92.12 328 ALA A CA 1
ATOM 2454 C C . ALA A 1 328 ? -25.654 7.384 12.005 1.00 92.12 328 ALA A C 1
ATOM 2456 O O . ALA A 1 328 ? -26.197 8.073 11.147 1.00 92.12 328 ALA A O 1
ATOM 2457 N N . ASP A 1 329 ? -25.550 7.786 13.273 1.00 91.50 329 ASP A N 1
ATOM 2458 C CA . ASP A 1 329 ? -25.931 9.115 13.745 1.00 91.50 329 ASP A CA 1
ATOM 2459 C C . ASP A 1 329 ? -24.828 10.173 13.566 1.00 91.50 329 ASP A C 1
ATOM 2461 O O . ASP A 1 329 ? -25.060 11.337 13.888 1.00 91.50 329 ASP A O 1
ATOM 2465 N N . LEU A 1 330 ? -23.646 9.805 13.050 1.00 91.06 330 LEU A N 1
ATOM 2466 C CA . LEU A 1 330 ? -22.601 10.767 12.698 1.00 91.06 330 LEU A CA 1
ATOM 2467 C C . LEU A 1 330 ? -22.722 11.202 11.237 1.00 91.06 330 LEU A C 1
ATOM 2469 O O . LEU A 1 330 ? -22.785 10.376 10.329 1.00 91.06 330 LEU A O 1
ATOM 2473 N N . GLU A 1 331 ? -22.687 12.511 11.007 1.00 89.69 331 GLU A N 1
ATOM 2474 C CA . GLU A 1 331 ? -22.711 13.082 9.660 1.00 89.69 331 GLU A CA 1
ATOM 2475 C C . GLU A 1 331 ? -21.311 13.074 9.034 1.00 89.69 331 GLU A C 1
ATOM 2477 O O . GLU A 1 331 ? -20.338 13.511 9.655 1.00 89.69 331 GLU A O 1
ATOM 2482 N N . LEU A 1 332 ? -21.212 12.597 7.793 1.00 89.94 332 LEU A N 1
ATOM 2483 C CA . LEU A 1 332 ? -20.009 12.730 6.975 1.00 89.94 332 LEU A CA 1
ATOM 2484 C C . LEU A 1 332 ? -20.043 14.029 6.178 1.00 89.94 332 LEU A C 1
ATOM 2486 O O . LEU A 1 332 ? -21.084 14.406 5.644 1.00 89.94 332 LEU A O 1
ATOM 2490 N N . ASP A 1 333 ? -18.885 14.668 6.030 1.00 83.69 333 ASP A N 1
ATOM 2491 C CA . ASP A 1 333 ? -18.713 15.727 5.042 1.00 83.69 333 ASP A CA 1
ATOM 2492 C C . ASP A 1 333 ? -18.535 15.103 3.649 1.00 83.69 333 ASP A C 1
ATOM 2494 O O . ASP A 1 333 ? -17.424 14.870 3.166 1.00 83.69 333 ASP A O 1
ATOM 2498 N N . GLU A 1 334 ? -19.660 14.802 2.995 1.00 71.50 334 GLU A N 1
ATOM 2499 C CA . GLU A 1 334 ? -19.683 14.247 1.635 1.00 71.50 334 GLU A CA 1
ATOM 2500 C C . GLU A 1 334 ? -19.038 15.185 0.597 1.00 71.50 334 GLU A C 1
ATOM 2502 O O . GLU A 1 334 ? -18.657 14.737 -0.484 1.00 71.50 334 GLU A O 1
ATOM 2507 N N . GLY A 1 335 ? -18.881 16.478 0.911 1.00 68.88 335 GLY A N 1
ATOM 2508 C CA . GLY A 1 335 ? -18.331 17.477 -0.003 1.00 68.88 335 GLY A CA 1
ATOM 2509 C C . GLY A 1 335 ? -16.831 17.333 -0.270 1.00 68.88 335 GLY A C 1
ATOM 2510 O O . GLY A 1 335 ? -16.363 17.806 -1.306 1.00 68.88 335 GLY A O 1
ATOM 2511 N N . GLN A 1 336 ? -16.075 16.692 0.629 1.00 60.88 336 GLN A N 1
ATOM 2512 C CA . GLN A 1 336 ? -14.618 16.531 0.493 1.00 60.88 336 GLN A CA 1
ATOM 2513 C C . GLN A 1 336 ? -14.193 15.171 -0.079 1.00 60.88 336 GLN A C 1
ATOM 2515 O O . GLN A 1 336 ? -13.088 15.064 -0.609 1.00 60.88 336 GLN A O 1
ATOM 2520 N N . GLY A 1 337 ? -15.059 14.153 -0.015 1.00 74.25 337 GLY A N 1
ATOM 2521 C CA . GLY A 1 337 ? -14.681 12.760 -0.270 1.00 74.25 337 GLY A CA 1
ATOM 2522 C C . GLY A 1 337 ? -13.698 12.221 0.785 1.00 74.25 337 GLY A C 1
ATOM 2523 O O . GLY A 1 337 ? -12.842 12.936 1.297 1.00 74.25 337 GLY A O 1
ATOM 2524 N N . LEU A 1 338 ? -13.796 10.936 1.132 1.00 85.62 338 LEU A N 1
ATOM 2525 C CA . LEU A 1 338 ? -12.879 10.295 2.089 1.00 85.62 338 LEU A CA 1
ATOM 2526 C C . LEU A 1 338 ? -11.719 9.605 1.363 1.00 85.62 338 LEU A C 1
ATOM 2528 O O . LEU A 1 338 ? -11.534 8.395 1.474 1.00 85.62 338 LEU A O 1
ATOM 2532 N N . VAL A 1 339 ? -10.959 10.374 0.583 1.00 85.75 339 VAL A N 1
ATOM 2533 C CA . VAL A 1 339 ? -9.795 9.860 -0.151 1.00 85.75 339 VAL A CA 1
ATOM 2534 C C . VAL A 1 339 ? -8.520 10.185 0.622 1.00 85.75 339 VAL A C 1
ATOM 2536 O O . VAL A 1 339 ? -8.193 11.351 0.840 1.00 85.75 339 VAL A O 1
ATOM 2539 N N . GLY A 1 340 ? -7.793 9.142 1.018 1.00 86.25 340 GLY A N 1
ATOM 2540 C CA . GLY A 1 340 ? -6.540 9.259 1.762 1.00 86.25 340 GLY A CA 1
ATOM 2541 C C . GLY A 1 340 ? -6.717 9.478 3.269 1.00 86.25 340 GLY A C 1
ATOM 2542 O O . GLY A 1 340 ? -7.783 9.848 3.772 1.00 86.25 340 GLY A O 1
ATOM 2543 N N . GLY A 1 341 ? -5.633 9.239 4.009 1.00 88.56 341 GLY A N 1
ATOM 2544 C CA . GLY A 1 341 ? -5.622 9.331 5.470 1.00 88.56 341 GLY A CA 1
ATOM 2545 C C . GLY A 1 341 ? -5.834 10.756 5.986 1.00 88.56 341 GLY A C 1
ATOM 2546 O O . GLY A 1 341 ? -6.413 10.941 7.054 1.00 88.56 341 GLY A O 1
ATOM 2547 N N . GLU A 1 342 ? -5.426 11.775 5.228 1.00 90.06 342 GLU A N 1
ATOM 2548 C CA . GLU A 1 342 ? -5.587 13.183 5.593 1.00 90.06 342 GLU A CA 1
ATOM 2549 C C . GLU A 1 342 ? -7.060 13.611 5.611 1.00 90.06 342 GLU A C 1
ATOM 2551 O O . GLU A 1 342 ? -7.484 14.290 6.550 1.00 90.06 342 GLU A O 1
ATOM 2556 N N . ALA A 1 343 ? -7.851 13.180 4.623 1.00 90.81 343 ALA A N 1
ATOM 2557 C CA . ALA A 1 343 ? -9.285 13.462 4.565 1.00 90.81 343 ALA A CA 1
ATOM 2558 C C . ALA A 1 343 ? -10.033 12.756 5.705 1.00 90.81 343 ALA A C 1
ATOM 2560 O O . ALA A 1 343 ? -10.823 13.375 6.419 1.00 90.81 343 ALA A O 1
ATOM 2561 N N . VAL A 1 344 ? -9.706 11.483 5.954 1.00 92.31 344 VAL A N 1
ATOM 2562 C CA . VAL A 1 344 ? -10.248 10.718 7.089 1.00 92.31 344 VAL A CA 1
ATOM 2563 C C . VAL A 1 344 ? -9.876 11.393 8.412 1.00 92.31 344 VAL A C 1
ATOM 2565 O O . VAL A 1 344 ? -10.727 11.572 9.283 1.00 92.31 344 VAL A O 1
ATOM 2568 N N . HIS A 1 345 ? -8.628 11.840 8.569 1.00 92.69 345 HIS A N 1
ATOM 2569 C CA . HIS A 1 345 ? -8.197 12.562 9.761 1.00 92.69 345 HIS A CA 1
ATOM 2570 C C . HIS A 1 345 ? -8.979 13.865 9.953 1.00 92.69 345 HIS A C 1
ATOM 2572 O O . HIS A 1 345 ? -9.461 14.129 11.056 1.00 92.69 345 HIS A O 1
ATOM 2578 N N . ALA A 1 346 ? -9.145 14.665 8.896 1.00 92.88 346 ALA A N 1
ATOM 2579 C CA . ALA A 1 346 ? -9.927 15.896 8.941 1.00 92.88 346 ALA A CA 1
ATOM 2580 C C . ALA A 1 346 ? -11.382 15.634 9.362 1.00 92.88 346 ALA A C 1
ATOM 2582 O O . ALA A 1 346 ? -11.891 16.343 10.235 1.00 92.88 346 ALA A O 1
ATOM 2583 N N . GLN A 1 347 ? -12.005 14.575 8.835 1.00 94.12 347 GLN A N 1
ATOM 2584 C CA . GLN A 1 347 ? -13.346 14.138 9.229 1.00 94.12 347 GLN A CA 1
ATOM 2585 C C . GLN A 1 347 ? -13.414 13.779 10.722 1.00 94.12 347 GLN A C 1
ATOM 2587 O O . GLN A 1 347 ? -14.279 14.280 11.444 1.00 94.12 347 GLN A O 1
ATOM 2592 N N . LEU A 1 348 ? -12.470 12.969 11.218 1.00 93.50 348 LEU A N 1
ATOM 2593 C CA . LEU A 1 348 ? -12.398 12.607 12.639 1.00 93.50 348 LEU A CA 1
ATOM 2594 C C . LEU A 1 348 ? -12.235 13.852 13.526 1.00 93.50 348 LEU A C 1
ATOM 2596 O O . LEU A 1 348 ? -12.887 13.969 14.564 1.00 93.50 348 LEU A O 1
ATOM 2600 N N . LEU A 1 349 ? -11.408 14.821 13.115 1.00 93.38 349 LEU A N 1
ATOM 2601 C CA . LEU A 1 349 ? -11.277 16.099 13.822 1.00 93.38 349 LEU A CA 1
ATOM 2602 C C . LEU A 1 349 ? -12.562 16.931 13.787 1.00 93.38 349 LEU A C 1
ATOM 2604 O O . LEU A 1 349 ? -12.857 17.610 14.772 1.00 93.38 349 LEU A O 1
ATOM 2608 N N . GLY A 1 350 ? -13.312 16.884 12.686 1.00 93.25 350 GLY A N 1
ATOM 2609 C CA . GLY A 1 350 ? -14.616 17.527 12.550 1.00 93.25 350 GLY A CA 1
ATOM 2610 C C . GLY A 1 350 ? -15.591 17.061 13.629 1.00 93.25 350 GLY A C 1
ATOM 2611 O O . GLY A 1 350 ? -16.133 17.889 14.364 1.00 93.25 350 GLY A O 1
ATOM 2612 N N . TRP A 1 351 ? -15.725 15.745 13.811 1.00 93.94 351 TRP A N 1
ATOM 2613 C CA . TRP A 1 351 ? -16.555 15.171 14.877 1.00 93.94 351 TRP A CA 1
ATOM 2614 C C . TRP A 1 351 ? -16.076 15.565 16.277 1.00 93.94 351 TRP A C 1
ATOM 2616 O O . TRP A 1 351 ? -16.880 15.984 17.110 1.00 93.94 351 TRP A O 1
ATOM 2626 N N . LEU A 1 352 ? -14.763 15.522 16.533 1.00 93.31 352 LEU A N 1
ATOM 2627 C CA . LEU A 1 352 ? -14.216 15.921 17.836 1.00 93.31 352 LEU A CA 1
ATOM 2628 C C . LEU A 1 352 ? -14.520 17.387 18.181 1.00 93.31 352 LEU A C 1
ATOM 2630 O O . LEU A 1 352 ? -14.841 17.685 19.333 1.00 93.31 352 LEU A O 1
ATOM 2634 N N . ARG A 1 353 ? -14.447 18.297 17.203 1.00 93.31 353 ARG A N 1
ATOM 2635 C CA . ARG A 1 353 ? -14.801 19.715 17.394 1.00 93.31 353 ARG A CA 1
ATOM 2636 C C . ARG A 1 353 ? -16.293 19.895 17.659 1.00 93.31 353 ARG A C 1
ATOM 2638 O O . ARG A 1 353 ? -16.656 20.644 18.562 1.00 93.31 353 ARG A O 1
ATOM 2645 N N . ALA A 1 354 ? -17.153 19.183 16.928 1.00 91.56 354 ALA A N 1
ATOM 2646 C CA . ALA A 1 354 ? -18.602 19.228 17.138 1.00 91.56 354 ALA A CA 1
ATOM 2647 C C . ALA A 1 354 ? -19.004 18.797 18.565 1.00 91.56 354 ALA A C 1
ATOM 2649 O O . ALA A 1 354 ? -19.984 19.297 19.113 1.00 91.56 354 ALA A O 1
ATOM 2650 N N . TRP A 1 355 ? -18.209 17.927 19.196 1.00 90.75 355 TRP A N 1
ATOM 2651 C CA . TRP A 1 355 ? -18.388 17.489 20.585 1.00 90.75 355 TRP A CA 1
ATOM 2652 C C . TRP A 1 355 ? -17.621 18.311 21.631 1.00 90.75 355 TRP A C 1
ATOM 2654 O O . TRP A 1 355 ? -17.637 17.962 22.812 1.00 90.75 355 TRP A O 1
ATOM 2664 N N . GLY A 1 356 ? -16.940 19.389 21.232 1.00 90.69 356 GLY A N 1
ATOM 2665 C CA . GLY A 1 356 ? -16.173 20.242 22.145 1.00 90.69 356 GLY A CA 1
ATOM 2666 C C . GLY A 1 356 ? -14.935 19.566 22.747 1.00 90.69 356 GLY A C 1
ATOM 2667 O O . GLY A 1 356 ? -14.500 19.938 23.835 1.00 90.69 356 GLY A O 1
ATOM 2668 N N . LEU A 1 357 ? -14.380 18.555 22.069 1.00 87.50 357 LEU A N 1
ATOM 2669 C CA . LEU A 1 357 ? -13.165 17.845 22.488 1.00 87.50 357 LEU A CA 1
ATOM 2670 C C . LEU A 1 357 ? -11.879 18.450 21.902 1.00 87.50 357 LEU A C 1
ATOM 2672 O O . LEU A 1 357 ? -10.787 18.064 22.324 1.00 87.50 357 LEU A O 1
ATOM 2676 N N . ARG A 1 358 ? -11.997 19.371 20.937 1.00 76.00 358 ARG A N 1
ATOM 2677 C CA . ARG A 1 358 ? -10.894 20.106 20.303 1.00 76.00 358 ARG A CA 1
ATOM 2678 C C . ARG A 1 358 ? -11.293 21.509 19.885 1.00 76.00 358 ARG A C 1
ATOM 2680 O O . ARG A 1 358 ? -12.487 21.702 19.567 1.00 76.00 358 ARG A O 1
#

Mean predicted aligned error: 9.33 Å

Solvent-accessible surface area (backbone atoms only — not comparable to full-atom values): 20102 Å² total; per-residue (Å²): 110,70,56,57,52,51,55,48,50,35,59,77,65,67,58,73,60,72,54,88,70,67,69,70,57,58,55,49,56,54,45,44,61,48,54,45,48,55,48,52,52,50,54,50,49,52,40,42,59,71,47,55,93,78,84,87,84,88,81,63,50,37,57,66,37,10,24,59,66,18,50,91,30,77,71,17,49,52,34,49,59,48,50,52,54,50,51,56,49,48,53,57,47,37,76,72,25,82,45,94,68,83,74,69,50,73,41,97,51,29,53,14,42,27,41,21,32,36,79,73,71,76,46,44,63,58,56,51,53,39,61,34,56,46,89,74,58,52,42,32,56,48,82,42,70,72,87,51,39,69,60,53,54,51,44,40,73,77,38,70,92,61,74,62,88,74,96,76,81,80,79,72,58,65,70,74,77,96,73,86,84,88,76,100,65,91,71,80,39,51,32,39,33,36,30,40,22,27,23,32,36,34,37,50,70,74,50,97,59,86,55,27,48,60,59,48,40,72,75,23,70,44,33,65,60,48,48,22,60,32,86,63,36,39,36,34,32,33,27,38,87,88,63,50,40,33,37,29,21,70,64,19,25,28,34,35,83,84,64,51,66,47,76,44,60,48,63,68,94,52,61,87,61,49,40,58,52,52,38,51,54,63,65,39,95,86,40,46,37,33,39,35,33,28,23,62,46,98,85,28,28,36,26,14,53,38,96,31,20,13,31,33,87,47,75,63,40,47,16,70,54,53,48,81,48,64,58,89,90,59,86,76,73,73,89,73,50,81,67,60,70,67,39,47,48,52,52,56,51,49,55,36,40,78,70,69,75,97